Protein AF-A0A0G4LAW6-F1 (afdb_monomer_lite)

Organism: Verticillium longisporum (NCBI:txid100787)

InterPro domains:
  IPR004199 Beta galactosidase small chain/ domain 5 [PF02929] (104-265)
  IPR004199 Beta galactosidase small chain/ domain 5 [SM01038] (101-267)
  IPR011013 Galactose mutarotase-like domain superfamily [SSF74650] (89-265)
  IPR013783 Immunoglobulin-like fold [G3DSA:2.60.40.10] (2-65)
  IPR014718 Glycoside hydrolase-type carbohydrate-binding [G3DSA:2.70.98.10] (85-267)
  IPR032312 Beta-galactosidase, domain 4 [PF16353] (4-61)
  IPR036156 Beta-Galactosidase/glucuronidase domain superfamily [SSF49303] (8-63)
  IPR050347 Bacterial Beta-galactosidase [PTHR46323] (4-265)

pLDDT: mean 91.89, std 8.69, range [51.44, 98.69]

Secondary structure (DSSP, 8-state):
---PPPTT--TT---------GGGS---TT--EEEEEEEE-SS--SSS-TT-EEEEEEEEEE-PPPHHHHHHHHH-S-TTSPPPEEEE-SSSEEEEE-TTSSEEEEEETTTTEEEEEEETTBTT--SEEEEEEEE---PPPHHHHHSHHHHHHHHTTGGG-EEEEEEEEEEE-SS-EEEEEEEEEE-TT-S-EEEEEEEEEEETTEEEEEEEEEEESTT--SS-S--EEEEEESS--EEEEEEEESS---SSS-TTSEEEEEEEE--

Structure (mmCIF, N/CA/C/O backbone):
data_AF-A0A0G4LAW6-F1
#
_entry.id   AF-A0A0G4LAW6-F1
#
loop_
_atom_site.group_PDB
_atom_site.id
_atom_site.type_symbol
_atom_site.label_atom_id
_atom_site.label_alt_id
_atom_site.label_comp_id
_atom_site.label_asym_id
_atom_site.label_entity_id
_atom_site.label_seq_id
_atom_site.pdbx_PDB_ins_code
_atom_site.Cartn_x
_atom_site.Cartn_y
_atom_site.Cartn_z
_atom_site.occupancy
_atom_site.B_iso_or_equiv
_atom_site.auth_seq_id
_atom_site.auth_comp_id
_atom_site.auth_asym_id
_atom_site.auth_atom_id
_atom_site.pdbx_PDB_model_num
ATOM 1 N N . MET A 1 1 ? -9.982 14.665 27.270 1.00 77.50 1 MET A N 1
ATOM 2 C CA . MET A 1 1 ? -11.102 15.274 28.023 1.00 77.50 1 MET A CA 1
ATOM 3 C C . MET A 1 1 ? -12.068 14.171 28.423 1.00 77.50 1 MET A C 1
ATOM 5 O O . MET A 1 1 ? -12.405 13.365 27.566 1.00 77.50 1 MET A O 1
ATOM 9 N N . SER A 1 2 ? -12.499 14.122 29.684 1.00 83.12 2 SER A N 1
ATOM 10 C CA . SER A 1 2 ? -13.523 13.170 30.143 1.00 83.12 2 SER A CA 1
ATOM 11 C C . SER A 1 2 ? -14.876 13.870 30.220 1.00 83.12 2 SER A C 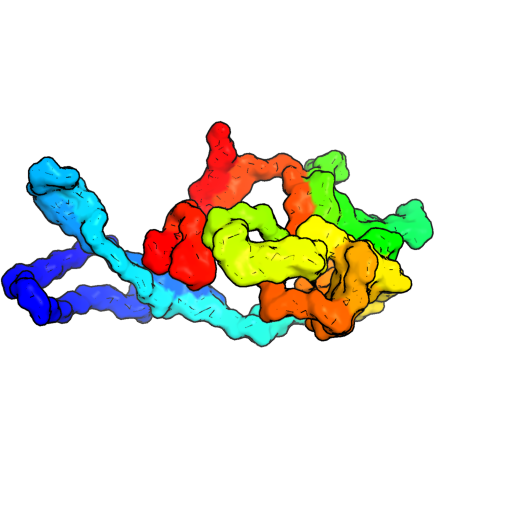1
ATOM 13 O O . SER A 1 2 ? -14.965 14.972 30.756 1.00 83.12 2 SER A O 1
ATOM 15 N N . ILE A 1 3 ? -15.925 13.245 29.682 1.00 85.94 3 ILE A N 1
ATOM 16 C CA . ILE A 1 3 ? -17.282 13.805 29.646 1.00 85.94 3 ILE A CA 1
ATOM 17 C C . ILE A 1 3 ? -18.210 12.865 30.412 1.00 85.94 3 ILE A C 1
ATOM 19 O O . ILE A 1 3 ? -18.231 11.661 30.161 1.00 85.94 3 ILE A O 1
ATOM 23 N N . ALA A 1 4 ? -18.975 13.409 31.358 1.00 85.25 4 ALA A N 1
ATOM 24 C CA . ALA A 1 4 ? -19.937 12.621 32.117 1.00 85.25 4 ALA A CA 1
ATOM 25 C C . ALA A 1 4 ? -21.098 12.171 31.216 1.00 85.25 4 ALA A C 1
ATOM 27 O O . ALA A 1 4 ? -21.751 12.986 30.562 1.00 85.25 4 ALA A O 1
ATOM 28 N N . ILE A 1 5 ? -21.381 10.869 31.218 1.00 87.19 5 ILE A N 1
ATOM 29 C CA . ILE A 1 5 ? -22.559 10.309 30.553 1.00 87.19 5 ILE A CA 1
ATOM 30 C C . ILE A 1 5 ? -23.798 10.641 31.408 1.00 87.19 5 ILE A C 1
ATOM 32 O O . ILE A 1 5 ? -23.745 10.473 32.632 1.00 87.19 5 ILE A O 1
ATOM 36 N N . PRO A 1 6 ? -24.916 11.103 30.810 1.00 88.44 6 PRO A N 1
ATOM 37 C CA . PRO A 1 6 ? -26.159 11.343 31.535 1.00 88.44 6 PRO A CA 1
ATOM 38 C C . PRO A 1 6 ? -26.601 10.115 32.339 1.00 88.44 6 PRO A C 1
ATOM 40 O O . PRO A 1 6 ? -26.533 8.986 31.857 1.00 88.44 6 PRO A O 1
ATOM 43 N N . LYS A 1 7 ? -27.081 10.324 33.569 1.00 89.12 7 LYS A N 1
ATOM 44 C CA . LYS A 1 7 ? -27.663 9.239 34.371 1.00 89.12 7 LYS A CA 1
ATOM 45 C C . LYS A 1 7 ? -29.016 8.812 33.788 1.00 89.12 7 LYS A C 1
ATOM 47 O O . LYS A 1 7 ? -29.723 9.621 33.195 1.00 89.12 7 LYS A O 1
ATOM 52 N N . GLY A 1 8 ? -29.398 7.553 34.011 1.00 90.50 8 GLY A N 1
ATOM 53 C CA . GLY A 1 8 ? -30.746 7.062 33.701 1.00 90.50 8 GLY A CA 1
ATOM 54 C C . GLY A 1 8 ? -31.001 6.687 32.237 1.00 90.50 8 GLY A C 1
ATOM 55 O O . GLY A 1 8 ? -32.160 6.529 31.858 1.00 90.50 8 GLY A O 1
ATOM 56 N N . VAL A 1 9 ? -29.958 6.518 31.416 1.00 92.94 9 VAL A N 1
ATOM 57 C CA . VAL A 1 9 ? -30.099 5.956 30.061 1.00 92.94 9 VAL A CA 1
ATOM 58 C C . VAL A 1 9 ? -30.497 4.484 30.174 1.00 92.94 9 VAL A C 1
ATOM 60 O O . VAL A 1 9 ? -29.707 3.652 30.611 1.00 92.94 9 VAL A O 1
ATOM 63 N N . LYS A 1 10 ? -31.748 4.169 29.829 1.00 95.94 10 LYS A N 1
ATOM 64 C CA . LYS A 1 10 ? -32.315 2.815 29.924 1.00 95.94 10 LYS A CA 1
ATOM 65 C C . LYS A 1 10 ? -31.938 1.960 28.698 1.00 95.94 10 LYS A C 1
ATOM 67 O O . LYS A 1 10 ? -31.634 2.526 27.641 1.00 95.94 10 LYS A O 1
ATOM 72 N N . PRO A 1 11 ? -32.014 0.619 28.785 1.00 96.50 11 PRO A N 1
ATOM 73 C CA . PRO A 1 11 ? -31.876 -0.259 27.621 1.00 96.50 11 PRO A CA 1
ATOM 74 C C . PRO A 1 11 ? -32.774 0.175 26.454 1.00 96.50 11 PRO A C 1
ATOM 76 O O . PRO A 1 11 ? -33.903 0.612 26.670 1.00 96.50 11 PRO A O 1
ATOM 79 N N . HIS A 1 12 ? -32.263 0.068 25.225 1.00 96.12 12 HIS A N 1
ATOM 80 C CA . HIS A 1 12 ? -32.943 0.470 23.981 1.00 96.12 12 HIS A CA 1
ATOM 81 C C . HIS A 1 12 ? -33.336 1.960 23.879 1.00 96.12 12 HIS A C 1
ATOM 83 O O . HIS A 1 12 ? -34.122 2.333 23.007 1.00 96.12 12 HIS A O 1
ATOM 89 N N . THR A 1 13 ? -32.771 2.834 24.721 1.00 96.19 13 THR A N 1
ATOM 90 C CA . THR A 1 13 ? -32.991 4.292 24.658 1.00 96.19 13 THR A CA 1
ATOM 91 C C . THR A 1 13 ? -31.738 5.055 24.225 1.00 96.19 13 THR A C 1
ATOM 93 O O . THR A 1 13 ? -30.670 4.480 24.018 1.00 96.19 13 THR A O 1
ATOM 96 N N . LYS A 1 14 ? -31.878 6.373 24.038 1.00 94.69 14 LYS A N 1
ATOM 97 C CA . LYS A 1 14 ? -30.813 7.273 23.582 1.00 94.69 14 LYS A CA 1
ATOM 98 C C . LYS A 1 14 ? -30.681 8.450 24.543 1.00 94.69 14 LYS A C 1
ATOM 100 O O . LYS A 1 14 ? -31.679 8.933 25.071 1.00 94.69 14 LYS A O 1
ATOM 105 N N . ALA A 1 15 ? -29.464 8.959 24.692 1.00 92.75 15 ALA A N 1
ATOM 106 C CA . ALA A 1 15 ? -29.187 10.223 25.363 1.00 92.75 15 ALA A CA 1
ATOM 107 C C . ALA A 1 15 ? -28.343 11.124 24.459 1.00 92.75 15 ALA A C 1
ATOM 109 O O . ALA A 1 15 ? -27.604 10.645 23.600 1.00 92.75 15 ALA A O 1
ATOM 110 N N . LYS A 1 16 ? -28.467 12.440 24.647 1.00 91.75 16 LYS A N 1
ATOM 111 C CA . LYS A 1 16 ? -27.660 13.434 23.934 1.00 91.75 16 LYS A CA 1
ATOM 112 C C . LYS A 1 16 ? -26.512 13.875 24.833 1.00 91.75 16 LYS A C 1
ATOM 114 O O . LYS A 1 16 ? -26.744 14.289 25.965 1.00 91.75 16 LYS A O 1
ATOM 119 N N . ILE A 1 17 ? -25.294 13.813 24.308 1.00 88.19 17 ILE A N 1
ATOM 120 C CA . ILE A 1 17 ? -24.084 14.321 24.956 1.00 88.19 17 ILE A CA 1
ATOM 121 C C . ILE A 1 17 ? -23.579 15.486 24.112 1.00 88.19 17 ILE A C 1
ATOM 123 O O . ILE A 1 17 ? -23.490 15.373 22.890 1.00 88.19 17 ILE A O 1
ATOM 127 N N . LYS A 1 18 ? -23.279 16.616 24.756 1.00 86.56 18 LYS A N 1
ATOM 128 C CA . LYS A 1 18 ? -22.590 17.728 24.100 1.00 86.56 18 LYS A CA 1
ATOM 129 C C . LYS A 1 18 ? -21.090 17.463 24.178 1.00 86.56 18 LYS A C 1
ATOM 131 O O . LYS A 1 18 ? -20.551 17.324 25.272 1.00 86.56 18 LYS A O 1
ATOM 136 N N . ILE A 1 19 ? -20.456 17.380 23.019 1.00 84.50 19 ILE A N 1
ATOM 137 C CA . ILE A 1 19 ? -19.005 17.272 22.854 1.00 84.50 19 ILE A CA 1
ATOM 138 C C . ILE A 1 19 ? -18.476 18.588 22.261 1.00 84.50 19 ILE A C 1
ATOM 140 O O . ILE A 1 19 ? -19.273 19.304 21.640 1.00 84.50 19 ILE A O 1
ATOM 144 N N . PRO A 1 20 ? -17.185 18.927 22.445 1.00 79.75 20 PRO A N 1
ATOM 145 C CA . PRO A 1 20 ? -16.571 20.042 21.729 1.00 79.75 20 PRO A CA 1
ATOM 146 C C . PRO A 1 20 ? -16.808 19.914 20.221 1.00 79.75 20 PRO A C 1
ATOM 148 O O . PRO A 1 20 ? -16.814 18.807 19.670 1.00 79.75 20 PRO A O 1
ATOM 151 N N . ARG A 1 21 ? -17.063 21.039 19.558 1.00 74.75 21 ARG A N 1
ATOM 152 C CA . ARG A 1 21 ? -17.275 21.091 18.112 1.00 74.75 21 ARG A CA 1
ATOM 153 C C . ARG A 1 21 ? -15.953 20.830 17.390 1.00 74.75 21 ARG A C 1
ATOM 155 O O . ARG A 1 21 ? -14.904 21.181 17.914 1.00 74.75 21 ARG A O 1
ATOM 162 N N . PRO A 1 22 ? -15.988 20.313 16.151 1.00 70.19 22 PRO A N 1
ATOM 163 C CA . PRO A 1 22 ? -14.805 20.262 15.291 1.00 70.19 22 PRO A CA 1
ATOM 164 C C . PRO A 1 22 ? -14.050 21.598 15.208 1.00 70.19 22 PRO A C 1
ATOM 166 O O . PRO A 1 22 ? -12.829 21.601 15.249 1.00 70.19 22 PRO A O 1
ATOM 169 N N . SER A 1 23 ? -14.777 22.724 15.177 1.00 72.19 23 SER A N 1
ATOM 170 C CA . SER A 1 23 ? -14.227 24.090 15.171 1.00 72.19 23 SER A CA 1
ATOM 171 C C . SER A 1 23 ? -13.496 24.493 16.451 1.00 72.19 23 SER A C 1
ATOM 173 O O . SER A 1 23 ? -12.797 25.499 16.450 1.00 72.19 23 SER A O 1
ATOM 175 N N . ASP A 1 24 ? -13.696 23.758 17.544 1.00 78.56 24 ASP A N 1
ATOM 176 C CA . ASP A 1 24 ? -13.022 24.012 18.819 1.00 78.56 24 ASP A CA 1
ATOM 177 C C . ASP A 1 24 ? -11.604 23.409 18.820 1.00 78.56 24 ASP A C 1
ATOM 179 O O . ASP A 1 24 ? -10.834 23.636 19.751 1.00 78.56 24 ASP A O 1
ATOM 183 N N . PHE A 1 25 ? -11.262 22.632 17.786 1.00 81.06 25 PHE A N 1
ATOM 184 C CA . PHE A 1 25 ? -9.938 22.070 17.570 1.00 81.06 25 PHE A CA 1
ATOM 185 C C . PHE A 1 25 ? -9.260 22.791 16.404 1.00 81.06 25 PHE A C 1
ATOM 187 O O . PHE A 1 25 ? -9.851 22.964 15.337 1.00 81.06 25 PHE A O 1
ATOM 194 N N . GLU A 1 26 ? -7.996 23.170 16.580 1.00 81.69 26 GLU A N 1
ATOM 195 C CA . GLU A 1 26 ? -7.169 23.658 15.477 1.00 81.69 26 GLU A CA 1
ATOM 196 C C . GLU A 1 26 ? -6.823 22.491 14.545 1.00 81.69 26 GLU A C 1
ATOM 198 O O . GLU A 1 26 ? -5.839 21.776 14.728 1.00 81.69 26 GLU A O 1
ATOM 203 N N . VAL A 1 27 ? -7.675 22.266 13.545 1.00 81.31 27 VAL A N 1
ATOM 204 C CA . VAL A 1 27 ? -7.418 21.318 12.459 1.00 81.31 27 VAL A CA 1
ATOM 205 C C . VAL A 1 27 ? -6.869 22.103 11.277 1.00 81.31 27 VAL A C 1
ATOM 207 O O . VAL A 1 27 ? -7.576 22.906 10.669 1.00 81.31 27 VAL A O 1
ATOM 210 N N . ALA A 1 28 ? -5.597 21.879 10.951 1.00 80.19 28 ALA A N 1
ATOM 211 C CA . ALA A 1 28 ? -4.984 22.501 9.786 1.00 80.19 28 ALA A CA 1
ATOM 212 C C . ALA A 1 28 ? -5.756 22.135 8.504 1.00 80.19 28 ALA A C 1
ATOM 214 O O . ALA A 1 28 ? -6.153 20.984 8.303 1.00 80.19 28 ALA A O 1
ATOM 215 N N . ALA A 1 29 ? -5.960 23.124 7.631 1.00 80.44 29 ALA A N 1
ATOM 216 C CA . ALA A 1 29 ? -6.631 22.917 6.354 1.00 80.44 29 ALA A CA 1
ATOM 217 C C . ALA A 1 29 ? -5.926 21.821 5.534 1.00 80.44 29 ALA A C 1
ATOM 219 O O . ALA A 1 29 ? -4.696 21.720 5.542 1.00 80.44 29 ALA A O 1
ATOM 220 N N . GLY A 1 30 ? -6.716 20.978 4.866 1.00 81.56 30 GLY A N 1
ATOM 221 C CA . GLY A 1 30 ? -6.202 19.869 4.057 1.00 81.56 30 GLY A CA 1
ATOM 222 C C . GLY A 1 30 ? -5.602 18.712 4.860 1.00 81.56 30 GLY A C 1
ATOM 223 O O . GLY A 1 30 ? -4.983 17.819 4.277 1.00 81.56 30 GLY A O 1
ATOM 224 N N . LYS A 1 31 ? -5.747 18.704 6.195 1.00 84.69 31 LYS A N 1
ATOM 225 C CA . LYS A 1 31 ? -5.264 17.619 7.055 1.00 84.69 31 LYS A CA 1
ATOM 226 C C . LYS A 1 31 ? -6.397 16.718 7.518 1.00 84.69 31 LYS A C 1
ATOM 228 O O . LYS A 1 31 ? -7.464 17.156 7.948 1.00 84.69 31 LYS A O 1
ATOM 233 N N . GLU A 1 32 ? -6.123 15.422 7.451 1.00 89.12 32 GLU A N 1
ATOM 234 C CA . GLU A 1 32 ? -7.006 14.400 7.983 1.00 89.12 32 GLU A CA 1
ATOM 235 C C . GLU A 1 32 ? -6.939 14.387 9.516 1.00 89.12 32 GLU A C 1
ATOM 237 O O . GLU A 1 32 ? -5.856 14.346 10.098 1.00 89.12 32 GLU A O 1
ATOM 242 N N . ALA A 1 33 ? -8.100 14.422 10.174 1.00 89.56 33 ALA A N 1
ATOM 243 C CA . ALA A 1 33 ? -8.192 14.406 11.631 1.00 89.56 33 ALA A CA 1
ATOM 244 C C . ALA A 1 33 ? -9.442 13.656 12.106 1.00 89.56 33 ALA A C 1
ATOM 246 O O . ALA A 1 33 ? -10.506 13.737 11.485 1.00 89.56 33 ALA A O 1
ATOM 247 N N . TYR A 1 34 ? -9.319 12.967 13.242 1.00 91.56 34 TYR A N 1
ATOM 248 C CA . TYR A 1 34 ? -10.380 12.160 13.843 1.00 91.56 34 TYR A CA 1
ATOM 249 C C . TYR A 1 34 ? -10.570 12.502 15.321 1.00 91.56 34 TYR A C 1
ATOM 251 O O . TYR A 1 34 ? -9.608 12.643 16.072 1.00 91.56 34 TYR A O 1
ATOM 259 N N . LEU A 1 35 ? -11.828 12.569 15.747 1.00 90.25 35 LEU A N 1
ATOM 260 C CA . LEU A 1 35 ? -12.217 12.559 17.147 1.00 90.25 35 LEU A CA 1
ATOM 261 C C . LEU A 1 35 ? -12.466 11.111 17.581 1.00 90.25 35 LEU A C 1
ATOM 263 O O . LEU A 1 35 ? -13.430 10.492 17.125 1.00 90.25 35 LEU A O 1
ATOM 267 N N . ASN A 1 36 ? -11.634 10.590 18.485 1.00 92.31 36 ASN A N 1
ATOM 268 C CA . ASN A 1 36 ? -11.860 9.277 19.088 1.00 92.31 36 ASN A CA 1
ATOM 269 C C . ASN A 1 36 ? -12.738 9.417 20.343 1.00 92.31 36 ASN A C 1
ATOM 271 O O . ASN A 1 36 ? -12.357 10.062 21.322 1.00 92.31 36 ASN A O 1
ATOM 275 N N . LEU A 1 37 ? -13.898 8.767 20.343 1.00 91.69 37 LEU A N 1
ATOM 276 C CA . LEU A 1 37 ? -14.793 8.655 21.491 1.00 91.69 37 LEU A CA 1
ATOM 277 C C . LEU A 1 37 ? -14.562 7.309 22.175 1.00 91.69 37 LEU A C 1
ATOM 279 O O . LEU A 1 37 ? -14.622 6.271 21.521 1.00 91.69 37 LEU A O 1
ATOM 283 N N . ARG A 1 38 ? -14.327 7.317 23.489 1.00 93.94 38 ARG A N 1
ATOM 284 C CA . ARG A 1 38 ? -14.084 6.108 24.291 1.00 93.94 38 ARG A CA 1
ATOM 285 C C . ARG A 1 38 ? -15.053 6.062 25.463 1.00 93.94 38 ARG A C 1
ATOM 287 O O . ARG A 1 38 ? -15.205 7.048 26.184 1.00 93.94 38 ARG A O 1
ATOM 294 N N . PHE A 1 39 ? -15.702 4.921 25.641 1.00 94.00 39 PHE A N 1
ATOM 295 C CA . PHE A 1 39 ? -16.607 4.644 26.747 1.00 94.00 39 PHE A CA 1
ATOM 296 C C . PHE A 1 39 ? -15.921 3.637 27.658 1.00 94.00 39 PHE A C 1
ATOM 298 O O . PHE A 1 39 ? -15.658 2.512 27.240 1.00 94.00 39 PHE A O 1
ATOM 305 N N . SER A 1 40 ? -15.648 4.038 28.896 1.00 95.50 40 SER A N 1
ATOM 306 C CA . SER A 1 40 ? -14.935 3.210 29.868 1.00 95.50 40 SER A CA 1
ATOM 307 C C . SER A 1 40 ? -15.720 3.064 31.164 1.00 95.50 40 SER A C 1
ATOM 309 O O . SER A 1 40 ? -16.492 3.950 31.542 1.00 95.50 40 SER A O 1
ATOM 311 N N . LEU A 1 41 ? -15.500 1.951 31.861 1.00 95.19 41 LEU A N 1
ATOM 312 C CA . LEU A 1 41 ? -16.049 1.726 33.194 1.00 95.19 41 LEU A CA 1
ATOM 313 C C . LEU A 1 41 ? -15.530 2.792 34.163 1.00 95.19 41 LEU A C 1
ATOM 315 O O . LEU A 1 41 ? -14.325 3.002 34.275 1.00 95.19 41 LEU A O 1
ATOM 319 N N . LYS A 1 42 ? -16.436 3.466 34.876 1.00 93.50 42 LYS A N 1
ATOM 320 C CA . LYS A 1 42 ? -16.051 4.441 35.904 1.00 93.50 42 LYS A CA 1
ATOM 321 C C . LYS A 1 42 ? -15.517 3.756 37.167 1.00 93.50 42 LYS A C 1
ATOM 323 O O . LYS A 1 42 ? -14.536 4.213 37.735 1.00 93.50 42 LYS A O 1
ATOM 328 N N . GLU A 1 43 ? -16.171 2.673 37.568 1.00 95.56 43 GLU A N 1
ATOM 329 C CA . GLU A 1 43 ? -15.877 1.870 38.759 1.00 95.56 43 GLU A CA 1
ATOM 330 C C . GLU A 1 43 ? -15.561 0.427 38.320 1.00 95.56 43 GLU A C 1
ATOM 332 O O . GLU A 1 43 ? -16.001 0.025 37.236 1.00 95.56 43 GLU A O 1
ATOM 337 N N . PRO A 1 44 ? -14.824 -0.368 39.115 1.00 97.75 44 PRO A N 1
ATOM 338 C CA . PRO A 1 44 ? -14.554 -1.761 38.774 1.00 97.75 44 PRO A CA 1
ATOM 339 C C . PRO A 1 44 ? -15.819 -2.628 38.843 1.00 97.75 44 PRO A C 1
ATOM 341 O O . PRO A 1 44 ? -16.780 -2.328 39.551 1.00 97.75 44 PRO A O 1
ATOM 344 N N . THR A 1 45 ? -15.797 -3.745 38.120 1.00 97.50 45 THR A N 1
ATOM 345 C CA . THR A 1 45 ? -16.837 -4.785 38.126 1.00 97.50 45 THR A CA 1
ATOM 346 C C . THR A 1 45 ? -16.201 -6.157 38.362 1.00 97.50 45 THR A C 1
ATOM 348 O O . THR A 1 45 ? -14.980 -6.278 38.409 1.00 97.50 45 THR A O 1
ATOM 351 N N . ALA A 1 46 ? -17.009 -7.215 38.474 1.00 98.12 46 ALA A N 1
ATOM 352 C CA . ALA A 1 46 ? -16.501 -8.575 38.679 1.00 98.12 46 ALA A CA 1
ATOM 353 C C . ALA A 1 46 ? -15.621 -9.110 37.526 1.00 98.12 46 ALA A C 1
ATOM 355 O O . ALA A 1 46 ? -14.844 -10.032 37.744 1.00 98.12 46 ALA A O 1
ATOM 356 N N . TRP A 1 47 ? -15.744 -8.562 36.309 1.00 97.81 47 TRP A N 1
ATOM 357 C CA . TRP A 1 47 ? -15.064 -9.066 35.105 1.00 97.81 47 TRP A CA 1
ATOM 358 C C . TRP A 1 47 ? -14.019 -8.099 34.527 1.00 97.81 47 TRP A C 1
ATOM 360 O O . TRP A 1 47 ? -13.232 -8.501 33.673 1.00 97.81 47 TRP A O 1
ATOM 370 N N . ALA A 1 48 ? -13.996 -6.837 34.972 1.00 98.19 48 ALA A N 1
ATOM 371 C CA . ALA A 1 48 ? -13.041 -5.839 34.497 1.00 98.19 48 ALA A CA 1
ATOM 372 C C . ALA A 1 48 ? -12.798 -4.708 35.513 1.00 98.19 48 ALA A C 1
ATOM 374 O O . ALA A 1 48 ? -13.721 -4.319 36.238 1.00 98.19 48 ALA A O 1
ATOM 375 N N . PRO A 1 49 ? -11.581 -4.134 35.538 1.00 98.31 49 PRO A N 1
ATOM 376 C CA . PRO A 1 49 ? -11.243 -3.008 36.404 1.00 98.31 49 PRO A CA 1
ATOM 377 C C . PRO A 1 49 ? -11.912 -1.698 35.957 1.00 98.31 49 PRO A C 1
ATOM 379 O O . PRO A 1 49 ? -12.394 -1.568 34.827 1.00 98.31 49 PRO A O 1
ATOM 382 N N . ALA A 1 50 ? -11.879 -0.687 36.832 1.00 97.06 50 ALA A N 1
ATOM 383 C CA . ALA A 1 50 ? -12.176 0.688 36.437 1.00 97.06 50 ALA A CA 1
ATOM 384 C C . ALA A 1 50 ? -11.242 1.124 35.296 1.00 97.06 50 ALA A C 1
ATOM 386 O O . ALA A 1 50 ? -10.069 0.755 35.257 1.00 97.06 50 ALA A O 1
ATOM 387 N N . GLY A 1 51 ? -11.768 1.903 34.354 1.00 96.12 51 GLY A N 1
ATOM 388 C CA . GLY A 1 51 ? -11.053 2.356 33.162 1.00 96.12 51 GLY A CA 1
ATOM 389 C C . GLY A 1 51 ? -11.121 1.404 31.965 1.00 96.12 51 GLY A C 1
ATOM 390 O O . GLY A 1 51 ? -10.801 1.833 30.856 1.00 96.12 51 GLY A O 1
ATOM 391 N N . HIS A 1 52 ? -11.591 0.161 32.133 1.00 97.25 52 HIS A N 1
ATOM 392 C CA . HIS A 1 52 ? -11.760 -0.774 31.017 1.00 97.25 52 HIS A CA 1
ATOM 393 C C . HIS A 1 52 ? -12.690 -0.195 29.935 1.00 97.25 52 HIS A C 1
ATOM 395 O O . HIS A 1 52 ? -13.809 0.224 30.239 1.00 97.25 52 HIS A O 1
ATOM 401 N N . GLU A 1 53 ? -12.217 -0.151 28.686 1.00 96.62 53 GLU A N 1
ATOM 402 C CA . GLU A 1 53 ? -12.963 0.361 27.530 1.00 96.62 53 GLU A CA 1
ATOM 403 C C . GLU A 1 53 ? -14.018 -0.662 27.089 1.00 96.62 53 GLU A C 1
ATOM 405 O O . GLU A 1 53 ? -13.688 -1.792 26.749 1.00 96.62 53 GLU A O 1
ATOM 410 N N . VAL A 1 54 ? -15.290 -0.261 27.090 1.00 96.56 54 VAL A N 1
ATOM 411 C CA . VAL A 1 54 ? -16.429 -1.126 26.731 1.00 96.56 54 VAL A CA 1
ATOM 412 C C . VAL A 1 54 ? -16.942 -0.877 25.317 1.00 96.56 54 VAL A C 1
ATOM 414 O O . VAL A 1 54 ? -17.549 -1.753 24.708 1.00 96.56 54 VAL A O 1
ATOM 417 N N . ALA A 1 55 ? -16.736 0.334 24.804 1.00 95.75 55 ALA A N 1
ATOM 418 C CA . ALA A 1 55 ? -17.127 0.732 23.463 1.00 95.75 55 ALA A CA 1
ATOM 419 C C . ALA A 1 55 ? -16.324 1.958 23.033 1.00 95.75 55 ALA A C 1
ATOM 421 O O . ALA A 1 55 ? -15.839 2.734 23.860 1.00 95.75 55 ALA A O 1
ATOM 422 N N . TRP A 1 56 ? -16.240 2.176 21.729 1.00 95.75 56 TRP A N 1
ATOM 423 C CA . TRP A 1 56 ? -15.610 3.357 21.161 1.00 95.75 56 TRP A CA 1
ATOM 424 C C . TRP A 1 56 ? -16.227 3.691 19.800 1.00 95.75 56 TRP A C 1
ATOM 426 O O . TRP A 1 56 ? -16.990 2.905 19.234 1.00 95.75 56 TRP A O 1
ATOM 436 N N . GLY A 1 57 ? -15.909 4.874 19.286 1.00 93.88 57 GLY A N 1
ATOM 437 C CA . GLY A 1 57 ? -16.251 5.284 17.929 1.00 93.88 57 GLY A CA 1
ATOM 438 C C . GLY A 1 57 ? -15.366 6.430 17.457 1.00 93.88 57 GLY A C 1
ATOM 439 O O . GLY A 1 57 ? -14.970 7.271 18.258 1.00 93.88 57 GLY A O 1
ATOM 440 N N . ASP A 1 58 ? -15.089 6.471 16.158 1.00 93.12 58 ASP A N 1
ATOM 441 C CA . ASP A 1 58 ? -14.291 7.527 15.533 1.00 93.12 58 ASP A CA 1
ATOM 442 C C . ASP A 1 58 ? -15.175 8.403 14.646 1.00 93.12 58 ASP A C 1
ATOM 444 O O . ASP A 1 58 ? -15.994 7.899 13.874 1.00 93.12 58 ASP A O 1
ATOM 448 N N . ILE A 1 59 ? -14.991 9.719 14.739 1.00 90.69 59 ILE A N 1
ATOM 449 C CA . ILE A 1 59 ? -15.666 10.704 13.889 1.00 90.69 59 ILE A CA 1
ATOM 450 C C . ILE A 1 59 ? -14.595 11.487 13.141 1.00 90.69 59 ILE A C 1
ATOM 452 O O . ILE A 1 59 ? -13.763 12.140 13.767 1.00 90.69 59 ILE A O 1
ATOM 456 N N . GLN A 1 60 ? -14.612 11.437 11.811 1.00 91.00 60 GLN A N 1
ATOM 457 C CA . GLN A 1 60 ? -13.730 12.274 11.003 1.00 91.00 60 GLN A CA 1
ATOM 458 C C . GLN A 1 60 ? -14.172 13.736 11.124 1.00 91.00 60 GLN A C 1
ATOM 460 O O . GLN A 1 60 ? -15.338 14.055 10.895 1.00 91.00 60 GLN A O 1
ATOM 465 N N . ILE A 1 61 ? -13.242 14.603 11.513 1.00 90.38 61 ILE A N 1
ATOM 466 C CA . ILE A 1 61 ? -13.471 16.042 11.710 1.00 90.38 61 ILE A CA 1
ATOM 467 C C . ILE A 1 61 ? -12.594 16.907 10.799 1.00 90.38 61 ILE A C 1
ATOM 469 O O . ILE A 1 61 ? -12.923 18.065 10.567 1.00 90.38 61 ILE A O 1
ATOM 473 N N . GLY A 1 62 ? -11.505 16.338 10.273 1.00 88.69 62 GLY A N 1
ATOM 474 C CA . GLY A 1 62 ? -10.647 16.937 9.256 1.00 88.69 62 GLY A CA 1
ATOM 475 C C . GLY A 1 62 ? -10.589 16.045 8.027 1.00 88.69 62 GLY A C 1
ATOM 476 O O . GLY A 1 62 ? -10.468 14.820 8.148 1.00 88.69 62 GLY A O 1
ATOM 477 N N . HIS A 1 63 ? -10.673 16.659 6.853 1.00 87.38 63 HIS A N 1
ATOM 478 C CA . HIS A 1 63 ? -10.588 15.962 5.579 1.00 87.38 63 HIS A CA 1
ATOM 479 C C . HIS A 1 63 ? -9.233 16.253 4.932 1.00 87.38 63 HIS A C 1
ATOM 481 O O . HIS A 1 63 ? -8.833 17.421 4.883 1.00 87.38 63 HIS A O 1
ATOM 487 N N . PRO A 1 64 ? -8.531 15.220 4.435 1.00 85.00 64 PRO A N 1
ATOM 488 C CA . PRO A 1 64 ? -7.345 15.454 3.634 1.00 85.00 64 PRO A CA 1
ATOM 489 C C . PRO A 1 64 ? -7.724 16.212 2.360 1.00 85.00 64 PRO A C 1
ATOM 491 O O . PRO A 1 64 ? -8.864 16.125 1.887 1.00 85.00 64 PRO A O 1
ATOM 494 N N . ASP A 1 65 ? -6.753 16.919 1.787 1.00 84.56 65 ASP A N 1
ATOM 495 C CA . ASP A 1 65 ? -6.904 17.470 0.445 1.00 84.56 65 ASP A CA 1
ATOM 496 C C . ASP A 1 65 ? -7.358 16.389 -0.542 1.00 84.56 65 ASP A C 1
ATOM 498 O O . ASP A 1 65 ? -7.013 15.208 -0.431 1.00 84.56 65 ASP A O 1
ATOM 502 N N . SER A 1 66 ? -8.152 16.798 -1.534 1.00 83.56 66 SER A N 1
ATOM 503 C CA . SER A 1 66 ? -8.536 15.880 -2.605 1.00 83.56 66 SER A CA 1
ATOM 504 C C . SER A 1 66 ? -7.289 15.315 -3.288 1.00 83.56 66 SER A C 1
ATOM 506 O O . SER A 1 66 ? -6.293 16.022 -3.437 1.00 83.56 66 SER A O 1
ATOM 508 N N . LEU A 1 67 ? -7.364 14.079 -3.790 1.00 78.25 67 LEU A N 1
ATOM 509 C CA . LEU A 1 67 ? -6.262 13.472 -4.543 1.00 78.25 67 LEU A CA 1
ATOM 510 C C . LEU A 1 67 ? -5.769 14.392 -5.672 1.00 78.25 67 LEU A C 1
ATOM 512 O O . LEU A 1 67 ? -4.569 14.507 -5.888 1.00 78.25 67 LEU A O 1
ATOM 516 N N . THR A 1 68 ? -6.681 15.083 -6.360 1.00 79.12 68 THR A N 1
ATOM 517 C CA . THR A 1 68 ? -6.343 16.059 -7.403 1.00 79.12 68 THR A CA 1
ATOM 518 C C . THR A 1 68 ? -5.506 17.211 -6.856 1.00 79.12 68 THR A C 1
ATOM 520 O O . THR A 1 68 ? -4.487 17.546 -7.451 1.00 79.12 68 THR A O 1
ATOM 523 N N . ALA A 1 69 ? -5.900 17.785 -5.718 1.00 78.50 69 ALA A N 1
ATOM 524 C CA . ALA A 1 69 ? -5.146 18.850 -5.065 1.00 78.50 69 ALA A CA 1
ATOM 525 C C . ALA A 1 69 ? -3.778 18.342 -4.587 1.00 78.50 69 ALA A C 1
ATOM 527 O O . ALA A 1 69 ? -2.766 18.985 -4.847 1.00 78.50 69 ALA A O 1
ATOM 528 N N . SER A 1 70 ? -3.705 17.147 -3.992 1.00 74.31 70 SER A N 1
ATOM 529 C CA . SER A 1 70 ? -2.426 16.537 -3.612 1.00 74.31 70 SER A CA 1
ATOM 530 C C . SER A 1 70 ? -1.515 16.324 -4.825 1.00 74.31 70 SER A C 1
ATOM 532 O O . SER A 1 70 ? -0.349 16.696 -4.784 1.00 74.31 70 SER A O 1
ATOM 534 N N . LEU A 1 71 ? -2.035 15.793 -5.935 1.00 70.56 71 LEU A N 1
ATOM 535 C CA . LEU A 1 71 ? -1.270 15.614 -7.175 1.00 70.56 71 LEU A CA 1
ATOM 536 C C . LEU A 1 71 ? -0.818 16.951 -7.776 1.00 70.56 71 LEU A C 1
ATOM 538 O O . LEU A 1 71 ? 0.299 17.038 -8.283 1.00 70.56 71 LEU A O 1
ATOM 542 N N . GLN A 1 72 ? -1.648 17.994 -7.686 1.00 71.00 72 GLN A N 1
ATOM 543 C CA . GLN A 1 72 ? -1.272 19.350 -8.081 1.00 71.00 72 GLN A CA 1
ATOM 544 C C . GLN A 1 72 ? -0.125 19.873 -7.215 1.00 71.00 72 GLN A C 1
ATOM 546 O O . GLN A 1 72 ? 0.881 20.302 -7.771 1.00 71.00 72 GLN A O 1
ATOM 551 N N . HIS A 1 73 ? -0.199 19.743 -5.889 1.00 67.12 73 HIS A N 1
ATOM 552 C CA . HIS A 1 73 ? 0.896 20.118 -4.990 1.00 67.12 73 HIS A CA 1
ATOM 553 C C . HIS A 1 73 ? 2.201 19.381 -5.318 1.00 67.12 73 HIS A C 1
ATOM 555 O O . HIS A 1 73 ? 3.249 20.012 -5.392 1.00 67.12 73 HIS A O 1
ATOM 561 N N . LEU A 1 74 ? 2.136 18.080 -5.621 1.00 62.44 74 LEU A N 1
ATOM 562 C CA . LEU A 1 74 ? 3.305 17.296 -6.049 1.00 62.44 74 LEU A CA 1
ATOM 563 C C . LEU A 1 74 ? 3.843 17.715 -7.431 1.00 62.44 74 LEU A C 1
ATOM 565 O O . LEU A 1 74 ? 5.008 17.486 -7.754 1.00 62.44 74 LEU A O 1
ATOM 569 N N . SER A 1 75 ? 3.004 18.320 -8.273 1.00 61.16 75 SER A N 1
ATOM 570 C CA . SER A 1 75 ? 3.416 18.899 -9.556 1.00 61.16 75 SER A CA 1
ATOM 571 C C . SER A 1 75 ? 3.932 20.336 -9.454 1.00 61.16 75 SER A C 1
ATOM 573 O O . SER A 1 75 ? 4.555 20.812 -10.398 1.00 61.16 75 SER A O 1
ATOM 575 N N . MET A 1 76 ? 3.687 20.995 -8.320 1.00 56.56 76 MET A N 1
ATOM 576 C CA . MET A 1 76 ? 3.987 22.400 -8.041 1.00 56.56 76 MET A CA 1
ATOM 577 C C . MET A 1 76 ? 5.168 22.578 -7.075 1.00 56.56 76 MET A C 1
ATOM 579 O O . MET A 1 76 ? 5.290 23.640 -6.463 1.00 56.56 76 MET A O 1
ATOM 583 N N . GLU A 1 77 ? 6.043 21.573 -6.933 1.00 57.22 77 GLU A N 1
ATOM 584 C CA . GLU A 1 77 ? 7.383 21.799 -6.373 1.00 57.22 77 GLU A CA 1
ATOM 585 C C . GLU A 1 77 ? 7.978 23.054 -7.043 1.00 57.22 77 GLU A C 1
ATOM 587 O O . GLU A 1 77 ? 7.857 23.188 -8.269 1.00 57.22 77 GLU A O 1
ATOM 592 N N . PRO A 1 78 ? 8.529 24.014 -6.275 1.00 54.69 78 PRO A N 1
ATOM 593 C CA . PRO A 1 78 ? 8.920 25.307 -6.815 1.00 54.69 78 PRO A CA 1
ATOM 594 C C . PRO A 1 78 ? 9.779 25.139 -8.069 1.00 54.69 78 PRO A C 1
ATOM 596 O O . PRO A 1 78 ? 10.722 24.351 -8.076 1.00 54.69 78 PRO A O 1
ATOM 599 N N . ASN A 1 79 ? 9.514 25.944 -9.105 1.00 54.69 79 ASN A N 1
ATOM 600 C CA . ASN A 1 79 ? 10.298 26.024 -10.354 1.00 54.69 79 ASN A CA 1
ATOM 601 C C . ASN A 1 79 ? 11.808 26.313 -10.150 1.00 54.69 79 ASN A C 1
ATOM 603 O O . ASN A 1 79 ? 12.532 26.507 -11.123 1.00 54.69 79 ASN A O 1
ATOM 607 N N . THR A 1 80 ? 12.268 26.400 -8.904 1.00 59.91 80 THR A N 1
ATOM 608 C CA . THR A 1 80 ? 13.626 26.702 -8.468 1.00 59.91 80 THR A CA 1
ATOM 609 C C . THR A 1 80 ? 14.380 25.488 -7.926 1.00 59.91 80 THR A C 1
ATOM 611 O O . THR A 1 80 ? 15.583 25.608 -7.711 1.00 59.91 80 THR A O 1
ATOM 614 N N . THR A 1 81 ? 13.730 24.344 -7.676 1.00 68.69 81 THR A N 1
ATOM 615 C CA . THR A 1 81 ? 14.443 23.132 -7.243 1.00 68.69 81 THR A CA 1
ATOM 616 C C . THR A 1 81 ? 15.256 22.598 -8.428 1.00 68.69 81 THR A C 1
ATOM 618 O O . THR A 1 81 ? 14.665 22.333 -9.480 1.00 68.69 81 THR A O 1
ATOM 621 N N . PRO A 1 82 ? 16.593 22.459 -8.312 1.00 81.19 82 PRO A N 1
ATOM 622 C CA . PRO A 1 82 ? 17.398 21.910 -9.395 1.00 81.19 82 PRO A CA 1
ATOM 623 C C . PRO A 1 82 ? 16.907 20.513 -9.790 1.00 81.19 82 PRO A C 1
ATOM 625 O O . PRO A 1 82 ? 16.322 19.791 -8.981 1.00 81.19 82 PRO A O 1
ATOM 628 N N . LEU A 1 83 ? 17.138 20.120 -11.040 1.00 85.88 83 LEU A N 1
ATOM 629 C CA . LEU A 1 83 ? 16.836 18.757 -11.468 1.00 85.88 83 LEU A CA 1
ATOM 630 C C . LEU A 1 83 ? 17.789 17.764 -10.778 1.00 85.88 83 LEU A C 1
ATOM 632 O O . LEU A 1 83 ? 18.953 18.104 -10.543 1.00 85.88 83 LEU A O 1
ATOM 636 N N . PRO A 1 84 ? 17.328 16.538 -10.474 1.00 91.06 84 PRO A N 1
ATOM 637 C CA . PRO A 1 84 ? 18.224 15.434 -10.158 1.00 91.06 84 PRO A CA 1
ATOM 638 C C . PRO A 1 84 ? 19.249 15.227 -11.280 1.00 91.06 84 PRO A C 1
ATOM 640 O O . PRO A 1 84 ? 18.926 15.402 -12.457 1.00 91.06 84 PRO A O 1
ATOM 643 N N . THR A 1 85 ? 20.467 14.823 -10.932 1.00 93.56 85 THR A N 1
ATOM 644 C CA . THR A 1 85 ? 21.488 14.449 -11.916 1.00 93.56 85 THR A CA 1
ATOM 645 C C . THR A 1 85 ? 21.385 12.965 -12.241 1.00 93.56 85 THR A C 1
ATOM 647 O O . THR A 1 85 ? 20.992 12.156 -11.401 1.00 93.56 85 THR A O 1
ATOM 650 N N . ILE A 1 86 ? 21.742 12.593 -13.470 1.00 95.19 86 ILE A N 1
ATOM 651 C CA . ILE A 1 86 ? 21.748 11.201 -13.918 1.00 95.19 86 ILE A CA 1
ATOM 652 C C . ILE A 1 86 ? 23.123 10.792 -14.415 1.00 95.19 86 ILE A C 1
ATOM 654 O O . ILE A 1 86 ? 23.761 11.484 -15.205 1.00 95.19 86 ILE A O 1
ATOM 658 N N . THR A 1 87 ? 23.556 9.619 -13.972 1.00 96.06 87 THR A N 1
ATOM 659 C CA . THR A 1 87 ? 24.742 8.933 -14.465 1.00 96.06 87 THR A CA 1
ATOM 660 C C . THR A 1 87 ? 24.328 7.575 -15.001 1.00 96.06 87 THR A C 1
ATOM 662 O O . THR A 1 87 ? 23.699 6.773 -14.312 1.00 96.06 87 THR A O 1
ATOM 665 N N . ARG A 1 88 ? 24.692 7.297 -16.251 1.00 94.81 88 ARG A N 1
ATOM 666 C CA . ARG A 1 88 ? 24.519 5.972 -16.841 1.00 94.81 88 ARG A CA 1
ATOM 667 C C . ARG A 1 88 ? 25.742 5.123 -16.510 1.00 94.81 88 ARG A C 1
ATOM 669 O O . ARG A 1 88 ? 26.783 5.274 -17.139 1.00 94.81 88 ARG A O 1
ATOM 676 N N . GLU A 1 89 ? 25.610 4.240 -15.527 1.00 92.81 89 GLU A N 1
ATOM 677 C CA . GLU A 1 89 ? 26.707 3.372 -15.075 1.00 92.81 89 GLU A CA 1
ATOM 678 C C . GLU A 1 89 ? 26.978 2.221 -16.054 1.00 92.81 89 GLU A C 1
ATOM 680 O O . GLU A 1 89 ? 28.097 1.725 -16.157 1.00 92.81 89 GLU A O 1
ATOM 685 N N . SER A 1 90 ? 25.953 1.783 -16.792 1.00 94.06 90 SER A N 1
ATOM 686 C CA . SER A 1 90 ? 26.077 0.785 -17.860 1.00 94.06 90 SER A CA 1
ATOM 687 C C . SER A 1 90 ? 24.930 0.898 -18.869 1.00 94.06 90 SER A C 1
ATOM 689 O O . SER A 1 90 ? 24.076 1.780 -18.773 1.00 94.06 90 SER A O 1
ATOM 691 N N . SER A 1 91 ? 24.856 -0.009 -19.848 1.00 92.12 91 SER A N 1
ATOM 692 C CA . SER A 1 91 ? 23.745 -0.024 -20.808 1.00 92.12 91 SER A CA 1
ATOM 693 C C . SER A 1 91 ? 22.371 -0.132 -20.133 1.00 92.12 91 SER A C 1
ATOM 695 O O . SER A 1 91 ? 21.430 0.488 -20.628 1.00 92.12 91 SER A O 1
ATOM 697 N N . ASN A 1 92 ? 22.275 -0.826 -18.994 1.00 95.19 92 ASN A N 1
ATOM 698 C CA . ASN A 1 92 ? 21.014 -1.106 -18.304 1.00 95.19 92 ASN A CA 1
ATOM 699 C C . ASN A 1 92 ? 20.931 -0.515 -16.887 1.00 95.19 92 ASN A C 1
ATOM 701 O O . ASN A 1 92 ? 19.915 -0.721 -16.240 1.00 95.19 92 ASN A O 1
ATOM 705 N N . SER A 1 93 ? 21.954 0.190 -16.392 1.00 97.06 93 SER A N 1
ATOM 706 C CA . SER A 1 93 ? 21.955 0.769 -15.036 1.00 97.06 93 SER A CA 1
ATOM 707 C C . SER A 1 93 ? 21.979 2.291 -15.083 1.00 97.06 93 SER A C 1
ATOM 709 O O . SER A 1 93 ? 22.835 2.879 -15.757 1.00 97.06 93 SER A O 1
ATOM 711 N N . LEU A 1 94 ? 21.060 2.914 -14.347 1.00 97.81 94 LEU A N 1
ATOM 712 C CA . LEU A 1 94 ? 21.036 4.348 -14.081 1.00 97.81 94 LEU A CA 1
ATOM 713 C C . LEU A 1 94 ? 21.259 4.600 -12.591 1.00 97.81 94 LEU A C 1
ATOM 715 O O . LEU A 1 94 ? 20.635 3.958 -11.747 1.00 97.81 94 LEU A O 1
ATOM 719 N N . SER A 1 95 ? 22.085 5.594 -12.296 1.00 97.44 95 SER A N 1
ATOM 720 C CA . SER A 1 95 ? 22.219 6.203 -10.980 1.00 97.44 95 SER A CA 1
ATOM 721 C C . SER A 1 95 ? 21.678 7.624 -11.062 1.00 97.44 95 SER A C 1
ATOM 723 O O . SER A 1 95 ? 22.117 8.413 -11.899 1.00 97.44 95 SER A O 1
ATOM 725 N N . ILE A 1 96 ? 20.663 7.925 -10.260 1.00 97.12 96 ILE A N 1
ATOM 726 C CA . ILE A 1 96 ? 19.963 9.210 -10.257 1.00 97.12 96 ILE A CA 1
ATOM 727 C C . ILE A 1 96 ? 20.172 9.827 -8.879 1.00 97.12 96 ILE A C 1
ATOM 729 O O . ILE A 1 96 ? 19.734 9.259 -7.883 1.00 97.12 96 ILE A O 1
ATOM 733 N N . THR A 1 97 ? 20.825 10.978 -8.801 1.00 96.12 97 THR A N 1
ATOM 734 C CA . THR A 1 97 ? 21.117 11.658 -7.534 1.00 96.12 97 THR A CA 1
ATOM 735 C C . THR A 1 97 ? 20.211 12.871 -7.388 1.00 96.12 97 THR A C 1
ATOM 737 O O . THR A 1 97 ? 20.070 13.666 -8.316 1.00 96.12 97 THR A O 1
ATOM 740 N N . SER A 1 98 ? 19.565 13.004 -6.228 1.00 94.00 98 SER A N 1
ATOM 741 C CA . SER A 1 98 ? 18.691 14.134 -5.924 1.00 94.00 98 SER A CA 1
ATOM 742 C C . SER A 1 98 ? 19.434 15.461 -6.022 1.00 94.00 98 SER A C 1
ATOM 744 O O . SER A 1 98 ? 20.656 15.527 -5.895 1.00 94.00 98 SER A O 1
ATOM 746 N N . SER A 1 99 ? 18.694 16.548 -6.220 1.00 89.00 99 SER A N 1
ATOM 747 C CA . SER A 1 99 ? 19.278 17.879 -6.406 1.00 89.00 99 SER A CA 1
ATOM 748 C C . SER A 1 99 ? 20.146 18.349 -5.239 1.00 89.00 99 SER A C 1
ATOM 750 O O . SER A 1 99 ? 21.063 19.140 -5.441 1.00 89.00 99 SER A O 1
ATOM 752 N N . SER A 1 100 ? 19.863 17.884 -4.017 1.00 90.19 100 SER A N 1
ATOM 753 C CA . SER A 1 100 ? 20.679 18.195 -2.836 1.00 90.19 100 SER A CA 1
ATOM 754 C C . SER A 1 100 ? 21.851 17.230 -2.619 1.00 90.19 100 SER A C 1
ATOM 756 O O . SER A 1 100 ? 22.679 17.468 -1.743 1.00 90.19 100 SER A O 1
ATOM 758 N N . GLY A 1 101 ? 21.908 16.118 -3.358 1.00 91.12 101 GLY A N 1
ATOM 759 C CA . GLY A 1 101 ? 22.844 15.019 -3.113 1.00 91.12 101 GLY A CA 1
ATOM 760 C C . GLY A 1 101 ? 22.499 14.149 -1.897 1.00 91.12 101 GLY A C 1
ATOM 761 O O . GLY A 1 101 ? 23.230 13.206 -1.594 1.00 91.12 101 GLY A O 1
ATOM 762 N N . LEU A 1 102 ? 21.393 14.423 -1.193 1.00 93.19 102 LEU A N 1
ATOM 763 C CA . LEU A 1 102 ? 20.999 13.678 0.006 1.00 93.19 102 LEU A CA 1
ATOM 764 C C . LEU A 1 102 ? 20.389 12.307 -0.295 1.00 93.19 102 LEU A C 1
ATOM 766 O O . LEU A 1 102 ? 20.258 11.496 0.626 1.00 93.19 102 LEU A O 1
ATOM 770 N N . ARG A 1 103 ? 20.015 12.024 -1.545 1.00 95.25 103 ARG A N 1
ATOM 771 C CA 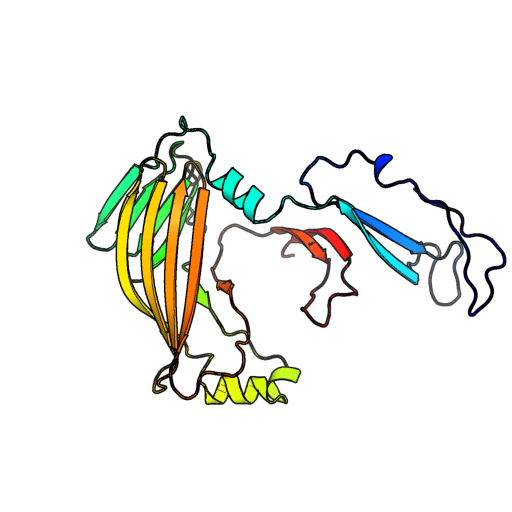. ARG A 1 103 ? 19.468 10.729 -1.962 1.00 95.25 103 ARG A CA 1
ATOM 772 C C . ARG A 1 103 ? 20.041 10.312 -3.303 1.00 95.25 103 ARG A C 1
ATOM 774 O O . ARG A 1 103 ? 20.205 11.138 -4.195 1.00 95.25 103 ARG A O 1
ATOM 781 N N . THR A 1 104 ? 20.305 9.021 -3.458 1.00 97.00 104 THR A N 1
ATOM 782 C CA . THR A 1 104 ? 20.624 8.430 -4.761 1.00 97.00 104 THR A CA 1
ATOM 783 C C . THR A 1 104 ? 19.750 7.207 -5.002 1.00 97.00 104 THR A C 1
ATOM 785 O O . THR A 1 104 ? 19.540 6.385 -4.111 1.00 97.00 104 THR A O 1
ATOM 788 N N . TRP A 1 105 ? 19.227 7.109 -6.217 1.00 97.94 105 TRP A N 1
ATOM 789 C CA . TRP A 1 105 ? 18.364 6.046 -6.704 1.00 97.94 105 TRP A CA 1
ATOM 790 C C . TRP A 1 105 ? 19.101 5.227 -7.758 1.00 97.94 105 TRP A C 1
ATOM 792 O O . TRP A 1 105 ? 19.591 5.782 -8.739 1.00 97.94 105 TRP A O 1
ATOM 802 N N . GLY A 1 106 ? 19.140 3.909 -7.578 1.00 97.69 106 GLY A N 1
ATOM 803 C CA . GLY A 1 106 ? 19.600 2.972 -8.603 1.00 97.69 106 GLY A CA 1
ATOM 804 C C . GLY A 1 106 ? 18.419 2.390 -9.372 1.00 97.69 106 GLY A C 1
ATOM 805 O O . GLY A 1 106 ? 17.421 1.993 -8.763 1.00 97.69 106 GLY A O 1
ATOM 806 N N . PHE A 1 107 ? 18.526 2.329 -10.697 1.00 98.38 107 PHE A N 1
ATOM 807 C CA . PHE A 1 107 ? 17.472 1.823 -11.574 1.00 98.38 107 PHE A CA 1
ATOM 808 C C . PHE A 1 107 ? 18.028 0.837 -12.606 1.00 98.38 107 PHE A C 1
ATOM 810 O O . PHE A 1 107 ? 18.964 1.169 -13.334 1.00 98.38 107 PHE A O 1
ATOM 817 N N . ASP A 1 108 ? 17.420 -0.348 -12.712 1.00 97.88 108 ASP A N 1
ATOM 818 C CA . ASP A 1 108 ? 17.726 -1.324 -13.768 1.00 97.88 108 ASP A CA 1
ATOM 819 C C . ASP A 1 108 ? 16.689 -1.199 -14.899 1.00 97.88 108 ASP A C 1
ATOM 821 O O . ASP A 1 108 ? 15.499 -1.438 -14.696 1.00 97.88 108 ASP A O 1
ATOM 825 N N . LEU A 1 109 ? 17.132 -0.809 -16.096 1.00 97.56 109 LEU A N 1
ATOM 826 C CA . LEU A 1 109 ? 16.298 -0.633 -17.292 1.00 97.56 109 LEU A CA 1
ATOM 827 C C . LEU A 1 109 ? 15.880 -1.956 -17.948 1.00 97.56 109 LEU A C 1
ATOM 829 O O . LEU A 1 109 ? 14.884 -1.994 -18.664 1.00 97.56 109 LEU A O 1
ATOM 833 N N . ARG A 1 110 ? 16.615 -3.045 -17.732 1.00 96.88 110 ARG A N 1
ATOM 834 C CA . ARG A 1 110 ? 16.237 -4.370 -18.241 1.00 96.88 110 ARG A CA 1
ATOM 835 C C . ARG A 1 110 ? 15.108 -4.955 -17.397 1.00 96.88 110 ARG A C 1
ATOM 837 O O . ARG A 1 110 ? 14.143 -5.456 -17.964 1.00 96.88 110 ARG A O 1
ATOM 844 N N . GLU A 1 111 ? 15.211 -4.851 -16.075 1.00 95.88 111 GLU A N 1
ATOM 845 C CA . GLU A 1 111 ? 14.163 -5.315 -15.151 1.00 95.88 111 GLU A CA 1
ATOM 846 C C . GLU A 1 111 ? 13.051 -4.275 -14.945 1.00 95.88 111 GLU A C 1
ATOM 848 O O . GLU A 1 111 ? 11.953 -4.605 -14.502 1.00 95.88 111 GLU A O 1
ATOM 853 N N . GLY A 1 112 ? 13.293 -3.013 -15.313 1.00 97.25 112 GLY A N 1
ATOM 854 C CA . GLY A 1 112 ? 12.318 -1.930 -15.193 1.00 97.25 112 GLY A CA 1
ATOM 855 C C . GLY A 1 112 ? 11.994 -1.574 -13.739 1.00 97.25 112 GLY A C 1
ATOM 856 O O . GLY A 1 112 ? 10.863 -1.187 -13.438 1.00 97.25 112 GLY A O 1
ATOM 857 N N . THR A 1 113 ? 12.959 -1.729 -12.831 1.00 97.19 113 THR A N 1
ATOM 858 C CA . THR A 1 113 ? 12.748 -1.599 -11.383 1.00 97.19 113 THR A CA 1
ATOM 859 C C . THR A 1 113 ? 13.707 -0.611 -10.735 1.00 97.19 113 THR A C 1
ATOM 861 O O . THR A 1 113 ? 14.888 -0.560 -11.080 1.00 97.19 113 THR A O 1
ATOM 864 N N . LEU A 1 114 ? 13.218 0.087 -9.707 1.00 97.75 114 LEU A N 1
ATOM 865 C CA . LEU A 1 114 ? 14.065 0.783 -8.742 1.00 97.75 114 LEU A CA 1
ATOM 866 C C . LEU A 1 114 ? 14.741 -0.258 -7.835 1.00 97.75 114 LEU A C 1
ATOM 868 O O . LEU A 1 114 ? 14.059 -0.952 -7.078 1.00 97.75 114 LEU A O 1
ATOM 872 N N . THR A 1 115 ? 16.063 -0.376 -7.937 1.00 96.81 115 THR A N 1
ATOM 873 C CA . THR A 1 115 ? 16.869 -1.423 -7.286 1.00 96.81 115 THR A CA 1
ATOM 874 C C . THR A 1 115 ? 17.632 -0.927 -6.063 1.00 96.81 115 THR A C 1
ATOM 876 O O . THR A 1 115 ? 18.025 -1.734 -5.221 1.00 96.81 115 THR A O 1
ATOM 879 N N . SER A 1 116 ? 17.843 0.386 -5.942 1.00 97.06 116 SER A N 1
ATOM 880 C CA . SER A 1 116 ? 18.583 0.966 -4.822 1.00 97.06 116 SER A CA 1
ATOM 881 C C . SER A 1 116 ? 18.031 2.320 -4.396 1.00 97.06 116 SER A C 1
ATOM 883 O O . SER A 1 116 ? 17.605 3.118 -5.235 1.00 97.06 116 SER A O 1
ATOM 885 N N . VAL A 1 117 ? 18.069 2.575 -3.089 1.00 96.62 117 VAL A N 1
ATOM 886 C CA . VAL A 1 117 ? 17.871 3.897 -2.485 1.00 96.62 117 VAL A CA 1
ATOM 887 C C . VAL A 1 117 ? 18.935 4.066 -1.408 1.00 96.62 117 VAL A C 1
ATOM 889 O O . VAL A 1 117 ? 18.923 3.342 -0.415 1.00 96.62 117 VAL A O 1
ATOM 892 N N . THR A 1 118 ? 19.839 5.024 -1.582 1.00 96.19 118 THR A N 1
ATOM 893 C CA . THR A 1 118 ? 20.858 5.368 -0.583 1.00 96.19 118 THR A CA 1
ATOM 894 C C . THR A 1 118 ? 20.671 6.799 -0.103 1.00 96.19 118 THR A C 1
ATOM 896 O O . THR A 1 118 ? 20.110 7.649 -0.803 1.00 96.19 118 THR A O 1
ATOM 899 N N . ARG A 1 119 ? 21.143 7.069 1.114 1.00 93.25 119 ARG A N 1
ATOM 900 C CA . ARG A 1 119 ? 21.204 8.422 1.670 1.00 93.25 119 ARG A CA 1
ATOM 901 C C . ARG A 1 119 ? 22.603 8.996 1.495 1.00 93.25 119 ARG A C 1
ATOM 903 O O . ARG A 1 119 ? 23.582 8.265 1.617 1.00 93.25 119 ARG A O 1
ATOM 910 N N . GLY A 1 120 ? 22.702 10.304 1.283 1.00 90.38 120 GLY A N 1
ATOM 911 C CA . GLY A 1 120 ? 23.980 11.000 1.113 1.00 90.38 120 GLY A CA 1
ATOM 912 C C . GLY A 1 120 ? 24.901 10.882 2.332 1.00 90.38 120 GLY A C 1
ATOM 913 O O . GLY A 1 120 ? 26.116 10.814 2.178 1.00 90.38 120 GLY A O 1
ATOM 914 N N . ASP A 1 121 ? 24.335 10.774 3.537 1.00 92.38 121 ASP A N 1
ATOM 915 C CA . ASP A 1 121 ? 25.081 10.558 4.781 1.00 92.38 121 ASP A CA 1
ATOM 916 C C . ASP A 1 121 ? 25.388 9.079 5.079 1.00 92.38 121 ASP A C 1
ATOM 918 O O . ASP A 1 121 ? 26.209 8.780 5.946 1.00 92.38 121 ASP A O 1
ATOM 922 N N . GLN A 1 122 ? 24.779 8.143 4.344 1.00 92.50 122 GLN A N 1
ATOM 923 C CA . GLN A 1 122 ? 25.045 6.704 4.431 1.00 92.50 122 GLN A CA 1
ATOM 924 C C . GLN A 1 122 ? 25.080 6.050 3.037 1.00 92.50 122 GLN A C 1
ATOM 926 O O . GLN A 1 122 ? 24.297 5.144 2.746 1.00 92.50 122 GLN A O 1
ATOM 931 N N . PRO A 1 123 ? 26.014 6.451 2.155 1.00 91.50 123 PRO A N 1
ATOM 932 C CA . PRO A 1 123 ? 25.996 6.049 0.746 1.00 91.50 123 PRO A CA 1
ATOM 933 C C . PRO A 1 123 ? 26.282 4.555 0.527 1.00 91.50 123 PRO A C 1
ATOM 935 O O . PRO A 1 123 ? 26.011 4.024 -0.545 1.00 91.50 123 PRO A O 1
ATOM 938 N N . LYS A 1 124 ? 26.836 3.869 1.537 1.00 93.31 124 LYS A N 1
ATOM 939 C CA . LYS A 1 124 ? 27.127 2.427 1.498 1.00 93.31 124 LYS A CA 1
ATOM 940 C C . LYS A 1 124 ? 25.940 1.553 1.909 1.00 93.31 124 LYS A C 1
ATOM 942 O O . LYS A 1 124 ? 25.980 0.352 1.661 1.00 93.31 124 LYS A O 1
ATOM 947 N N . LEU A 1 125 ? 24.917 2.124 2.548 1.00 94.38 125 LEU A N 1
ATOM 948 C CA . LEU A 1 125 ? 23.718 1.392 2.942 1.00 94.38 125 LEU A CA 1
ATOM 949 C C . LEU A 1 125 ? 22.656 1.553 1.853 1.00 94.38 125 LEU A C 1
ATOM 951 O O . LEU A 1 125 ? 22.042 2.612 1.728 1.00 94.38 125 LEU A O 1
ATOM 955 N N . ASN A 1 126 ? 22.427 0.492 1.078 1.00 96.19 126 ASN A N 1
ATOM 956 C CA . ASN A 1 126 ? 21.231 0.406 0.247 1.00 96.19 126 ASN A CA 1
ATOM 957 C C . ASN A 1 126 ? 20.036 0.057 1.138 1.00 96.19 126 ASN A C 1
ATOM 959 O O . ASN A 1 126 ? 20.019 -1.001 1.765 1.00 96.19 126 ASN A O 1
ATOM 963 N N . LEU A 1 127 ? 19.040 0.940 1.174 1.00 95.62 127 LEU A N 1
ATOM 964 C CA . LEU A 1 127 ? 17.808 0.718 1.924 1.00 95.62 127 LEU A CA 1
ATOM 965 C C . LEU A 1 127 ? 16.935 -0.370 1.294 1.00 95.62 127 LEU A C 1
ATOM 967 O O . LEU A 1 127 ? 16.099 -0.925 1.995 1.00 95.62 127 LEU A O 1
ATOM 971 N N . LEU A 1 128 ? 17.106 -0.682 0.004 1.00 97.00 128 LEU A N 1
ATOM 972 C CA . LEU A 1 128 ? 16.360 -1.739 -0.676 1.00 97.00 128 LEU A CA 1
ATOM 973 C C . LEU A 1 128 ? 17.130 -3.064 -0.658 1.00 97.00 128 LEU A C 1
ATOM 975 O O . LEU A 1 128 ? 18.211 -3.172 -1.234 1.00 97.00 128 LEU A O 1
ATOM 979 N N . THR A 1 129 ? 16.546 -4.098 -0.053 1.00 96.88 129 THR A N 1
ATOM 980 C CA . THR A 1 129 ? 17.061 -5.482 -0.126 1.00 96.88 129 THR A CA 1
ATOM 981 C C . THR A 1 129 ? 16.458 -6.269 -1.284 1.00 96.88 129 THR A C 1
ATOM 983 O O . THR A 1 129 ? 17.049 -7.243 -1.749 1.00 96.88 129 THR A O 1
ATOM 986 N N . SER A 1 130 ? 15.303 -5.832 -1.789 1.00 96.19 130 SER A N 1
ATOM 987 C CA . SER A 1 130 ? 14.737 -6.290 -3.055 1.00 96.19 130 SER A CA 1
ATOM 988 C C . SER A 1 130 ? 14.070 -5.128 -3.803 1.00 96.19 130 SER A C 1
ATOM 990 O O . SER A 1 130 ? 13.626 -4.168 -3.161 1.00 96.19 130 SER A O 1
ATOM 992 N N . PRO A 1 131 ? 14.011 -5.175 -5.148 1.00 95.62 131 PRO A N 1
ATOM 993 C CA . PRO A 1 131 ? 13.488 -4.070 -5.945 1.00 95.62 131 PRO A CA 1
ATOM 994 C C . PRO A 1 131 ? 12.001 -3.803 -5.699 1.00 95.62 131 PRO A C 1
ATOM 996 O O . PRO A 1 131 ? 11.240 -4.701 -5.334 1.00 95.62 131 PRO A O 1
ATOM 999 N N . ILE A 1 132 ? 11.565 -2.575 -5.988 1.00 95.25 132 ILE A N 1
ATOM 1000 C CA . ILE A 1 132 ? 10.139 -2.230 -5.976 1.00 95.25 132 ILE A CA 1
ATOM 1001 C C . ILE A 1 132 ? 9.442 -2.901 -7.166 1.00 95.25 132 ILE A C 1
ATOM 1003 O O . ILE A 1 132 ? 9.735 -2.588 -8.320 1.00 95.25 132 ILE A O 1
ATOM 1007 N N . THR A 1 133 ? 8.476 -3.778 -6.890 1.00 94.44 133 THR A N 1
ATOM 1008 C CA . THR A 1 133 ? 7.722 -4.532 -7.907 1.00 94.44 133 THR A CA 1
ATOM 1009 C C . THR A 1 133 ? 6.215 -4.433 -7.687 1.00 94.44 133 THR A C 1
ATOM 1011 O O . THR A 1 133 ? 5.748 -4.336 -6.554 1.00 94.44 133 THR A O 1
ATOM 1014 N N . LEU A 1 134 ? 5.432 -4.442 -8.770 1.00 96.25 134 LEU A N 1
ATOM 1015 C CA . LEU A 1 134 ? 3.973 -4.542 -8.696 1.00 96.25 134 LEU A CA 1
ATOM 1016 C C . LEU A 1 134 ? 3.571 -6.012 -8.564 1.00 96.25 134 LEU A C 1
ATOM 1018 O O . LEU A 1 134 ? 3.945 -6.826 -9.404 1.00 96.25 134 LEU A O 1
ATOM 1022 N N . ASP A 1 135 ? 2.767 -6.330 -7.553 1.00 94.25 135 ASP A N 1
ATOM 1023 C CA . ASP A 1 135 ? 2.305 -7.691 -7.293 1.00 94.25 135 ASP A CA 1
ATOM 1024 C C . ASP A 1 135 ? 0.781 -7.735 -7.067 1.00 94.25 135 ASP A C 1
ATOM 1026 O O . ASP A 1 135 ? 0.160 -6.819 -6.507 1.00 94.25 135 ASP A O 1
ATOM 1030 N N . PHE A 1 136 ? 0.180 -8.824 -7.546 1.00 97.00 136 PHE A N 1
ATOM 1031 C CA . PHE A 1 136 ? -1.249 -9.112 -7.514 1.00 97.00 136 PHE A CA 1
ATOM 1032 C C . PHE A 1 136 ? -1.626 -10.254 -6.557 1.00 97.00 136 PHE A C 1
ATOM 1034 O O . PHE A 1 136 ? -2.816 -10.520 -6.339 1.00 97.00 136 PHE A O 1
ATOM 1041 N N . TYR A 1 137 ? -0.634 -10.938 -5.982 1.00 96.56 137 TYR A N 1
ATOM 1042 C CA . TYR A 1 137 ? -0.816 -12.113 -5.139 1.00 96.56 137 TYR A CA 1
ATOM 1043 C C . TYR A 1 137 ? -0.493 -11.843 -3.666 1.00 96.56 137 TYR A C 1
ATOM 1045 O O . TYR A 1 137 ? 0.397 -11.074 -3.333 1.00 96.56 137 TYR A O 1
ATOM 1053 N N . ARG A 1 138 ? -1.193 -12.518 -2.752 1.00 95.50 138 ARG A N 1
ATOM 1054 C CA . ARG A 1 138 ? -0.830 -12.602 -1.329 1.00 95.50 138 ARG A CA 1
ATOM 1055 C C . ARG A 1 138 ? -0.896 -14.059 -0.888 1.00 95.50 138 ARG A C 1
ATOM 1057 O O . ARG A 1 138 ? -1.661 -14.828 -1.470 1.00 95.50 138 ARG A O 1
ATOM 1064 N N . ALA A 1 139 ? -0.170 -14.422 0.168 1.00 95.56 139 ALA A N 1
ATOM 1065 C CA . ALA A 1 139 ? -0.340 -15.728 0.798 1.00 95.56 139 ALA A CA 1
ATOM 1066 C C . ALA A 1 139 ? -1.813 -15.945 1.200 1.00 95.56 139 ALA A C 1
ATOM 1068 O O . ALA A 1 139 ? -2.442 -15.061 1.784 1.00 95.56 139 ALA A O 1
ATOM 1069 N N . LEU A 1 140 ? -2.368 -17.106 0.842 1.00 96.31 140 LEU A N 1
ATOM 1070 C CA . LEU A 1 140 ? -3.787 -17.400 1.040 1.00 96.31 140 LEU A CA 1
ATOM 1071 C C . LEU A 1 140 ? -4.128 -17.541 2.525 1.00 96.31 140 LEU A C 1
ATOM 1073 O O . LEU A 1 140 ? -3.474 -18.299 3.242 1.00 96.31 140 LEU A O 1
ATOM 1077 N N . THR A 1 141 ? -5.209 -16.886 2.944 1.00 96.94 141 THR A N 1
ATOM 1078 C CA . THR A 1 141 ? -5.872 -17.165 4.226 1.00 96.94 141 THR A CA 1
ATOM 1079 C C . THR A 1 141 ? -6.687 -18.458 4.138 1.00 96.94 141 THR A C 1
ATOM 1081 O O . THR A 1 141 ? -6.959 -18.954 3.042 1.00 96.94 141 THR A O 1
ATOM 1084 N N . ASP A 1 142 ? -7.146 -18.998 5.268 1.00 96.94 142 ASP A N 1
ATOM 1085 C CA . ASP A 1 142 ? -8.013 -20.188 5.252 1.00 96.94 142 ASP A CA 1
ATOM 1086 C C . ASP A 1 142 ? -9.353 -19.939 4.537 1.00 96.94 142 ASP A C 1
ATOM 1088 O O . ASP A 1 142 ? -9.822 -20.803 3.795 1.00 96.94 142 ASP A O 1
ATOM 1092 N N . ASN A 1 143 ? -9.905 -18.723 4.642 1.00 96.00 143 ASN A N 1
ATOM 1093 C CA . ASN A 1 143 ? -11.086 -18.308 3.876 1.00 96.00 143 ASN A CA 1
ATOM 1094 C C . ASN A 1 143 ? -10.835 -18.356 2.363 1.00 96.00 143 ASN A C 1
ATOM 1096 O O . ASN A 1 143 ? -11.716 -18.753 1.603 1.00 96.00 143 ASN A O 1
ATOM 1100 N N . ASP A 1 144 ? -9.633 -17.981 1.914 1.00 96.94 144 ASP A N 1
ATOM 1101 C CA . ASP A 1 144 ? -9.272 -18.065 0.499 1.00 96.94 144 ASP A CA 1
ATOM 1102 C C . ASP A 1 144 ? -9.110 -19.530 0.070 1.00 96.94 144 ASP A C 1
ATOM 1104 O O . ASP A 1 144 ? -9.588 -19.917 -0.993 1.00 96.94 144 ASP A O 1
ATOM 1108 N N . ARG A 1 145 ? -8.478 -20.368 0.906 1.00 95.00 145 ARG A N 1
ATOM 1109 C CA . ARG A 1 145 ? -8.253 -21.797 0.620 1.00 95.00 145 ARG A CA 1
ATOM 1110 C C . ARG A 1 145 ? -9.551 -22.584 0.452 1.00 95.00 145 ARG A C 1
ATOM 1112 O O . ARG A 1 145 ? -9.588 -23.486 -0.382 1.00 95.00 145 ARG A O 1
ATOM 1119 N N . GLY A 1 146 ? -10.586 -22.264 1.229 1.00 93.31 146 GLY A N 1
ATOM 1120 C CA . GLY A 1 146 ? -11.927 -22.849 1.095 1.00 93.31 146 GLY A CA 1
ATOM 1121 C C . GLY A 1 146 ? -12.854 -22.082 0.146 1.00 93.31 146 GLY A C 1
ATOM 1122 O O . GLY A 1 146 ? -13.959 -22.539 -0.139 1.00 93.31 146 GLY A O 1
ATOM 1123 N N . GLY A 1 147 ? -12.428 -20.908 -0.321 1.00 94.50 147 GLY A N 1
ATOM 1124 C CA . GLY A 1 147 ? -13.248 -19.977 -1.080 1.00 94.50 147 GLY A CA 1
ATOM 1125 C C . GLY A 1 147 ? -13.041 -20.074 -2.588 1.00 94.50 147 GLY A C 1
ATOM 1126 O O . GLY A 1 147 ? -11.952 -20.353 -3.092 1.00 94.50 147 GLY A O 1
ATOM 1127 N N . ARG A 1 148 ? -14.095 -19.725 -3.335 1.00 95.62 148 ARG A N 1
ATOM 1128 C CA . ARG A 1 148 ? -14.076 -19.671 -4.806 1.00 95.62 148 ARG A CA 1
ATOM 1129 C C . ARG A 1 148 ? -12.894 -18.861 -5.353 1.00 95.62 148 ARG A C 1
ATOM 1131 O O . ARG A 1 148 ? -12.286 -19.276 -6.336 1.00 95.62 148 ARG A O 1
ATOM 1138 N N . PHE A 1 149 ? -12.580 -17.717 -4.741 1.00 95.69 149 PHE A N 1
ATOM 1139 C CA . PHE A 1 149 ? -11.521 -16.833 -5.232 1.00 95.69 149 PHE A CA 1
ATOM 1140 C C . PHE A 1 149 ? -10.127 -17.436 -5.071 1.00 95.69 149 PHE A C 1
ATOM 1142 O O . PHE A 1 149 ? -9.358 -17.388 -6.022 1.00 95.69 149 PHE A O 1
ATOM 1149 N N . GLY A 1 150 ? -9.802 -18.074 -3.941 1.00 97.06 150 GLY A N 1
ATOM 1150 C CA . GLY A 1 150 ? -8.495 -18.718 -3.789 1.00 97.06 150 GLY A CA 1
ATOM 1151 C C . GLY A 1 150 ? -8.309 -19.907 -4.734 1.00 97.06 150 GLY A C 1
ATOM 1152 O O . GLY A 1 150 ? -7.222 -20.083 -5.289 1.00 97.06 150 GLY A O 1
ATOM 1153 N N . TRP A 1 151 ? -9.370 -20.677 -5.006 1.00 96.88 151 TRP A N 1
ATOM 1154 C CA . TRP A 1 151 ? -9.333 -21.722 -6.039 1.00 96.88 151 TRP A CA 1
ATOM 1155 C C . TRP A 1 151 ? -9.105 -21.148 -7.433 1.00 96.88 151 TRP A C 1
ATOM 1157 O O . TRP A 1 151 ? -8.267 -21.668 -8.171 1.00 96.88 151 TRP A O 1
ATOM 1167 N N . GLU A 1 152 ? -9.808 -20.067 -7.776 1.00 97.06 152 GLU A N 1
ATOM 1168 C CA . GLU A 1 152 ? -9.606 -19.358 -9.035 1.00 97.06 152 GLU A CA 1
ATOM 1169 C C . GLU A 1 152 ? -8.172 -18.827 -9.135 1.00 97.06 152 GLU A C 1
ATOM 1171 O O . GLU A 1 152 ? -7.504 -19.083 -10.129 1.00 97.06 152 GLU A O 1
ATOM 1176 N N . TRP A 1 153 ? -7.638 -18.167 -8.106 1.00 97.62 153 TRP A N 1
ATOM 1177 C CA . TRP A 1 153 ? -6.262 -17.662 -8.106 1.00 97.62 153 TRP A CA 1
ATOM 1178 C C . TRP A 1 153 ? -5.231 -18.768 -8.324 1.00 97.62 153 TRP A C 1
ATOM 1180 O O . TRP A 1 153 ? -4.254 -18.564 -9.047 1.00 97.62 153 TRP A O 1
ATOM 1190 N N . ARG A 1 154 ? -5.448 -19.952 -7.743 1.00 96.12 154 ARG A N 1
ATOM 1191 C CA . ARG A 1 154 ? -4.591 -21.117 -7.979 1.00 96.12 154 ARG A CA 1
ATOM 1192 C C . ARG A 1 154 ? -4.713 -21.631 -9.417 1.00 96.12 154 ARG A C 1
ATOM 1194 O O . ARG A 1 154 ? -3.682 -21.803 -10.061 1.00 96.12 154 ARG A O 1
ATOM 1201 N N . ASP A 1 155 ? -5.932 -21.837 -9.927 1.00 96.00 155 ASP A N 1
ATOM 1202 C CA . ASP A 1 155 ? -6.191 -22.285 -11.312 1.00 96.00 155 ASP A CA 1
ATOM 1203 C C . ASP A 1 155 ? -5.605 -21.312 -12.344 1.00 96.00 155 ASP A C 1
ATOM 1205 O O . ASP A 1 155 ? -4.967 -21.707 -13.319 1.00 96.00 155 ASP A O 1
ATOM 1209 N N . ARG A 1 156 ? -5.753 -20.011 -12.082 1.00 97.12 156 ARG A N 1
ATOM 1210 C CA . ARG A 1 156 ? -5.205 -18.935 -12.908 1.00 97.12 156 ARG A CA 1
ATOM 1211 C C . ARG A 1 156 ? -3.725 -18.662 -12.651 1.00 97.12 156 ARG A C 1
ATOM 1213 O O . ARG A 1 156 ? -3.199 -17.722 -13.241 1.00 97.12 156 ARG A O 1
ATOM 1220 N N . ARG A 1 157 ? -3.055 -19.450 -11.801 1.00 97.25 157 ARG A N 1
ATOM 1221 C CA . ARG A 1 157 ? -1.623 -19.330 -11.476 1.00 97.25 157 ARG A CA 1
ATOM 1222 C C . ARG A 1 157 ? -1.216 -17.924 -11.012 1.00 97.25 157 ARG A C 1
ATOM 1224 O O . ARG A 1 157 ? -0.107 -17.485 -11.283 1.00 97.25 157 ARG A O 1
ATOM 1231 N N . LEU A 1 158 ? -2.090 -17.223 -10.285 1.00 97.25 158 LEU A N 1
ATOM 1232 C CA . LEU A 1 158 ? -1.853 -15.847 -9.824 1.00 97.25 158 LEU A CA 1
ATOM 1233 C C . LEU A 1 158 ? -0.553 -15.718 -9.010 1.00 97.25 158 LEU A C 1
ATOM 1235 O O . LEU A 1 158 ? 0.183 -14.761 -9.173 1.00 97.25 158 LEU A O 1
ATOM 1239 N N . HIS A 1 159 ? -0.233 -16.726 -8.200 1.00 96.56 159 HIS A N 1
ATOM 1240 C CA . HIS A 1 159 ? 1.008 -16.831 -7.419 1.00 96.56 159 HIS A CA 1
ATOM 1241 C C . HIS A 1 159 ? 2.289 -17.020 -8.252 1.00 96.56 159 HIS A C 1
ATOM 1243 O O . HIS A 1 159 ? 3.378 -17.048 -7.690 1.00 96.56 159 HIS A O 1
ATOM 1249 N N . GLN A 1 160 ? 2.169 -17.212 -9.567 1.00 97.06 160 GLN A N 1
ATOM 1250 C CA . GLN A 1 160 ? 3.288 -17.418 -10.491 1.00 97.06 160 GLN A CA 1
ATOM 1251 C C . GLN A 1 160 ? 3.426 -16.262 -11.487 1.00 97.06 160 GLN A C 1
ATOM 1253 O O . GLN A 1 160 ? 4.139 -16.402 -12.479 1.00 97.06 160 GLN A O 1
ATOM 1258 N N . THR A 1 161 ? 2.716 -15.147 -11.287 1.00 97.44 161 THR A N 1
ATOM 1259 C CA . THR A 1 161 ? 2.856 -13.988 -12.169 1.00 97.44 161 THR A CA 1
ATOM 1260 C C . THR A 1 161 ? 4.252 -13.399 -12.081 1.00 97.44 161 THR A C 1
ATOM 1262 O O . THR A 1 161 ? 4.769 -13.193 -10.986 1.00 97.44 161 THR A O 1
ATOM 1265 N N . GLN A 1 162 ? 4.8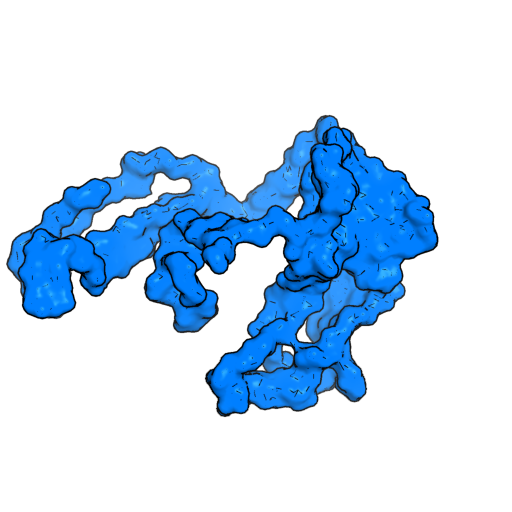24 -13.071 -13.233 1.00 96.00 162 GLN A N 1
ATOM 1266 C CA . GLN A 1 162 ? 6.099 -12.375 -13.345 1.00 96.00 162 GLN A CA 1
ATOM 1267 C C . GLN A 1 162 ? 5.940 -11.157 -14.248 1.00 96.00 162 GLN A C 1
ATOM 1269 O O . GLN A 1 162 ? 5.097 -11.146 -15.150 1.00 96.00 162 GLN A O 1
ATOM 1274 N N . ALA A 1 163 ? 6.735 -10.123 -13.985 1.00 96.25 163 ALA A N 1
ATOM 1275 C CA . ALA A 1 163 ? 6.824 -8.965 -14.856 1.00 96.25 163 ALA A CA 1
ATOM 1276 C C . ALA A 1 163 ? 7.730 -9.287 -16.049 1.00 96.25 163 ALA A C 1
ATOM 1278 O O . ALA A 1 163 ? 8.863 -9.727 -15.887 1.00 96.25 163 ALA A O 1
ATOM 1279 N N . HIS A 1 164 ? 7.228 -9.037 -17.252 1.00 96.50 164 HIS A N 1
ATOM 1280 C CA . HIS A 1 164 ? 7.990 -9.104 -18.490 1.00 96.50 164 HIS A CA 1
ATOM 1281 C C . HIS A 1 164 ? 8.096 -7.695 -19.063 1.00 96.50 164 HIS A C 1
ATOM 1283 O O . HIS A 1 164 ? 7.128 -7.175 -19.634 1.00 96.50 164 HIS A O 1
ATOM 1289 N N . VAL A 1 165 ? 9.253 -7.063 -18.876 1.00 98.12 165 VAL A N 1
ATOM 1290 C CA . VAL A 1 165 ? 9.531 -5.732 -19.421 1.00 98.12 165 VAL A CA 1
ATOM 1291 C C . VAL A 1 165 ? 9.610 -5.807 -20.940 1.00 98.12 165 VAL A C 1
ATOM 1293 O O . VAL A 1 165 ? 10.260 -6.680 -21.510 1.00 98.12 165 VAL A O 1
ATOM 1296 N N . ARG A 1 166 ? 8.904 -4.891 -21.600 1.00 98.06 166 ARG A N 1
ATOM 1297 C CA . ARG A 1 166 ? 8.932 -4.706 -23.055 1.00 98.06 166 ARG A CA 1
ATOM 1298 C C . ARG A 1 166 ? 9.848 -3.557 -23.443 1.00 98.06 166 ARG A C 1
ATOM 1300 O O . ARG A 1 166 ? 10.588 -3.672 -24.411 1.00 98.06 166 ARG A O 1
ATOM 1307 N N . SER A 1 167 ? 9.783 -2.465 -22.688 1.00 98.19 167 SER A N 1
ATOM 1308 C CA . SER A 1 167 ? 10.702 -1.341 -22.808 1.00 98.19 167 SER A CA 1
ATOM 1309 C C . SER A 1 167 ? 10.801 -0.596 -21.482 1.00 98.19 167 SER A C 1
ATOM 1311 O O . SER A 1 167 ? 9.843 -0.544 -20.705 1.00 98.19 167 SER A O 1
ATOM 1313 N N . ALA A 1 168 ? 11.969 -0.012 -21.241 1.00 98.06 168 ALA A N 1
ATOM 1314 C CA . ALA A 1 168 ? 12.180 0.991 -20.215 1.00 98.06 168 ALA A CA 1
ATOM 1315 C C . ALA A 1 168 ? 12.980 2.126 -20.844 1.00 98.06 168 ALA A C 1
ATOM 1317 O O . ALA A 1 168 ? 14.083 1.927 -21.354 1.00 98.06 168 ALA A O 1
ATOM 1318 N N . GLU A 1 169 ? 12.397 3.312 -20.831 1.00 96.81 169 GLU A N 1
ATOM 1319 C CA . GLU A 1 169 ? 12.956 4.500 -21.459 1.00 96.81 169 GLU A CA 1
ATOM 1320 C C . GLU A 1 169 ? 12.990 5.614 -20.432 1.00 96.81 169 GLU A C 1
ATOM 1322 O O . GLU A 1 169 ? 12.121 5.694 -19.562 1.00 96.81 169 GLU A O 1
ATOM 1327 N N . TRP A 1 170 ? 13.982 6.488 -20.535 1.00 96.38 170 TRP A N 1
ATOM 1328 C CA . TRP A 1 170 ? 14.082 7.637 -19.656 1.00 96.38 170 TRP A CA 1
ATOM 1329 C C . TRP A 1 170 ? 14.260 8.920 -20.452 1.00 96.38 170 TRP A C 1
ATOM 1331 O O . TRP A 1 170 ? 14.776 8.915 -21.570 1.00 96.38 170 TRP A O 1
ATOM 1341 N N . ARG A 1 171 ? 13.796 10.021 -19.868 1.00 95.12 171 ARG A N 1
ATOM 1342 C CA . ARG A 1 171 ? 13.955 11.366 -20.414 1.00 95.12 171 ARG A CA 1
ATOM 1343 C C . ARG A 1 171 ? 14.042 12.383 -19.292 1.00 95.12 171 ARG A C 1
ATOM 1345 O O . ARG A 1 171 ? 13.455 12.205 -18.225 1.00 95.12 171 ARG A O 1
ATOM 1352 N N . GLU A 1 172 ? 14.699 13.488 -19.585 1.00 92.38 172 GLU A N 1
ATOM 1353 C CA . GLU A 1 172 ? 14.585 14.696 -18.784 1.00 92.38 172 GLU A CA 1
ATOM 1354 C C . GLU A 1 172 ? 13.384 15.510 -19.267 1.00 92.38 172 GLU A C 1
ATOM 1356 O O . GLU A 1 172 ? 13.120 15.641 -20.465 1.00 92.38 172 GLU A O 1
ATOM 1361 N N . THR A 1 173 ? 12.628 16.042 -18.318 1.00 88.12 173 THR A N 1
ATOM 1362 C CA . THR A 1 173 ? 11.603 17.052 -18.554 1.00 88.12 173 THR A CA 1
ATOM 1363 C C . THR A 1 173 ? 12.050 18.357 -17.906 1.00 88.12 173 THR A C 1
ATOM 1365 O O . THR A 1 173 ? 13.049 18.413 -17.193 1.00 88.12 173 THR A O 1
ATOM 1368 N N . LYS A 1 174 ? 11.272 19.424 -18.094 1.00 81.88 174 LYS A N 1
ATOM 1369 C CA . LYS A 1 174 ? 11.548 20.715 -17.454 1.00 81.88 174 LYS A CA 1
ATOM 1370 C C . LYS A 1 174 ? 11.613 20.633 -15.916 1.00 81.88 174 LYS A C 1
ATOM 1372 O O . LYS A 1 174 ? 12.268 21.467 -15.304 1.00 81.88 174 LYS A O 1
ATOM 1377 N N . HIS A 1 175 ? 10.924 19.666 -15.303 1.00 81.44 175 HIS A N 1
ATOM 1378 C CA . HIS A 1 175 ? 10.720 19.610 -13.849 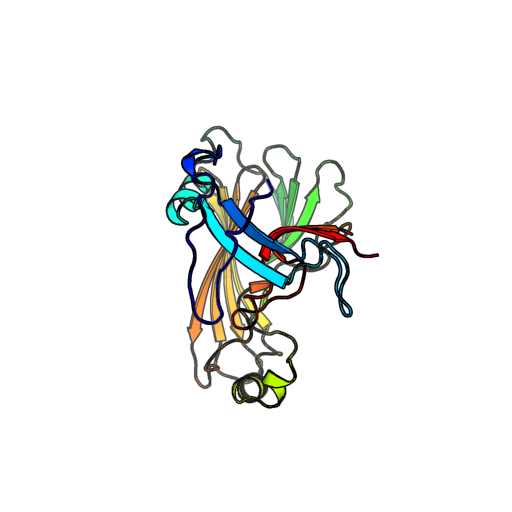1.00 81.44 175 HIS A CA 1
ATOM 1379 C C . HIS A 1 175 ? 11.066 18.259 -13.216 1.00 81.44 175 HIS A C 1
ATOM 1381 O O . HIS A 1 175 ? 10.934 18.103 -12.004 1.00 81.44 175 HIS A O 1
ATOM 1387 N N . SER A 1 176 ? 11.453 17.260 -14.007 1.00 88.75 176 SER A N 1
ATOM 1388 C CA . SER A 1 176 ? 11.710 15.912 -13.509 1.00 88.75 176 SER A CA 1
ATOM 1389 C C . SER A 1 176 ? 12.627 15.126 -14.419 1.00 88.75 176 SER A C 1
ATOM 1391 O O . SER A 1 176 ? 12.688 15.370 -15.622 1.00 88.75 176 SER A O 1
ATOM 1393 N N . LEU A 1 177 ? 13.247 14.101 -13.848 1.00 93.25 177 LEU A N 1
ATOM 1394 C CA . LEU A 1 177 ? 13.733 12.972 -14.620 1.00 93.25 177 LEU A CA 1
ATOM 1395 C C . LEU A 1 177 ? 12.680 11.869 -14.580 1.00 93.25 177 LEU A C 1
ATOM 1397 O O . LEU A 1 177 ? 12.218 11.494 -13.504 1.00 93.25 177 LEU A O 1
ATOM 1401 N N . GLU A 1 178 ? 12.267 11.367 -15.738 1.00 95.75 178 GLU A N 1
ATOM 1402 C CA . GLU A 1 178 ? 11.222 10.349 -15.840 1.00 95.75 178 GLU A CA 1
ATOM 1403 C C . GLU A 1 178 ? 11.774 9.062 -16.430 1.00 95.75 178 GLU A C 1
ATOM 1405 O O . GLU A 1 178 ? 12.384 9.092 -17.493 1.00 95.75 178 GLU A O 1
ATOM 1410 N N . VAL A 1 179 ? 11.488 7.933 -15.782 1.00 97.88 179 VAL A N 1
ATOM 1411 C CA . VAL A 1 179 ? 11.669 6.590 -16.339 1.00 97.88 179 VAL A CA 1
ATOM 1412 C C . VAL A 1 179 ? 10.290 5.978 -16.559 1.00 97.88 179 VAL A C 1
ATOM 1414 O O . VAL A 1 179 ? 9.507 5.841 -15.619 1.00 97.88 179 VAL A O 1
ATOM 1417 N N . THR A 1 180 ? 9.970 5.625 -17.802 1.00 98.50 180 THR A N 1
ATOM 1418 C CA . THR A 1 180 ? 8.711 4.978 -18.185 1.00 98.50 180 THR A CA 1
ATOM 1419 C C . THR A 1 180 ? 8.972 3.530 -18.565 1.00 98.50 180 THR A C 1
ATOM 1421 O O . THR A 1 180 ? 9.752 3.245 -19.470 1.00 98.50 180 THR A O 1
ATOM 1424 N N . VAL A 1 181 ? 8.296 2.616 -17.874 1.00 98.69 181 VAL A N 1
ATOM 1425 C CA . VAL A 1 181 ? 8.418 1.170 -18.052 1.00 98.69 181 VAL A CA 1
ATOM 1426 C C . VAL A 1 181 ? 7.115 0.623 -18.610 1.00 98.69 181 VAL A C 1
ATOM 1428 O O . VAL A 1 181 ? 6.060 0.723 -17.977 1.00 98.69 181 VAL A O 1
ATOM 1431 N N . HIS A 1 182 ? 7.200 0.005 -19.782 1.00 98.69 182 HIS A N 1
ATOM 1432 C CA . HIS A 1 182 ? 6.134 -0.796 -20.360 1.00 98.69 182 HIS A CA 1
ATOM 1433 C C . HIS A 1 182 ? 6.405 -2.262 -20.052 1.00 98.69 182 HIS A C 1
ATOM 1435 O O . HIS A 1 182 ? 7.425 -2.812 -20.464 1.00 98.69 182 HIS A O 1
ATOM 1441 N N . ALA A 1 183 ? 5.478 -2.921 -19.364 1.00 98.31 183 ALA A N 1
ATOM 1442 C CA . ALA A 1 183 ? 5.617 -4.329 -19.015 1.00 98.31 183 ALA A CA 1
ATOM 1443 C C . ALA A 1 183 ? 4.302 -5.089 -19.189 1.00 98.31 183 ALA A C 1
ATOM 1445 O O . ALA A 1 183 ? 3.224 -4.508 -19.337 1.00 98.31 183 ALA A O 1
ATOM 1446 N N . ARG A 1 184 ? 4.399 -6.416 -19.182 1.00 97.81 184 ARG A N 1
ATOM 1447 C CA . ARG A 1 184 ? 3.261 -7.316 -19.019 1.00 97.81 184 ARG A CA 1
ATOM 1448 C C . ARG A 1 184 ? 3.502 -8.182 -17.800 1.00 97.81 184 ARG A C 1
ATOM 1450 O O . ARG A 1 184 ? 4.476 -8.922 -17.772 1.00 97.81 184 ARG A O 1
ATOM 1457 N N . ILE A 1 185 ? 2.589 -8.141 -16.841 1.00 97.88 185 ILE A N 1
ATOM 1458 C CA . ILE A 1 185 ? 2.599 -9.063 -15.709 1.00 97.88 185 ILE A CA 1
ATOM 1459 C C . ILE A 1 185 ? 1.664 -10.222 -16.033 1.00 97.88 185 ILE A C 1
ATOM 1461 O O . ILE A 1 185 ? 0.463 -10.016 -16.223 1.00 97.88 185 ILE A O 1
ATOM 1465 N N . ALA A 1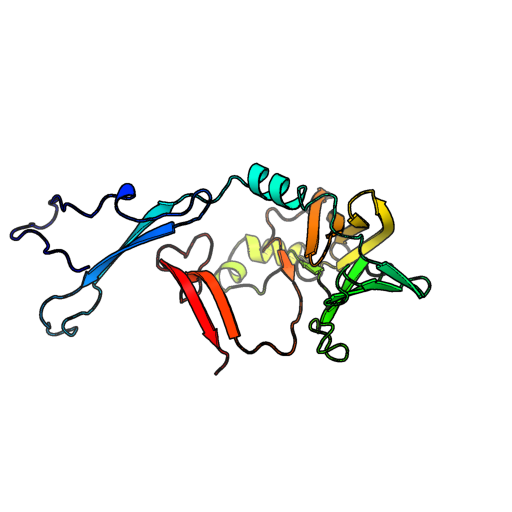 186 ? 2.205 -11.429 -16.146 1.00 97.56 186 ALA A N 1
ATOM 1466 C CA . ALA A 1 186 ? 1.446 -12.611 -16.542 1.00 97.56 186 ALA A CA 1
ATOM 1467 C C . ALA A 1 186 ? 2.011 -13.870 -15.874 1.00 97.56 186 ALA A C 1
ATOM 1469 O O . ALA A 1 186 ? 3.197 -13.907 -15.547 1.00 97.56 186 ALA A O 1
ATOM 1470 N N . PRO A 1 187 ? 1.187 -14.902 -15.639 1.00 97.44 187 PRO A N 1
ATOM 1471 C CA . PRO A 1 187 ? 1.682 -16.195 -15.199 1.00 97.44 187 PRO A CA 1
ATOM 1472 C C . PRO A 1 187 ? 2.170 -17.038 -16.389 1.00 97.44 187 PRO A C 1
ATOM 1474 O O . PRO A 1 187 ? 1.776 -16.797 -17.535 1.00 97.44 187 PRO A O 1
ATOM 1477 N N . PRO A 1 188 ? 2.957 -18.095 -16.139 1.00 94.81 188 PRO A N 1
ATOM 1478 C CA . PRO A 1 188 ? 3.344 -19.034 -17.180 1.00 94.81 188 PRO A CA 1
ATOM 1479 C C . PRO A 1 188 ? 2.123 -19.770 -17.760 1.00 94.81 188 PRO A C 1
ATOM 1481 O O . PRO A 1 188 ? 1.157 -20.068 -17.052 1.00 94.81 188 PRO A O 1
ATOM 1484 N N . VAL A 1 189 ? 2.202 -20.126 -19.048 1.00 93.62 189 VAL A N 1
ATOM 1485 C CA . VAL A 1 189 ? 1.259 -21.001 -19.788 1.00 93.62 189 VAL A CA 1
ATOM 1486 C C . VAL A 1 189 ? -0.149 -20.419 -20.033 1.00 93.62 189 VAL A C 1
ATOM 1488 O O . VAL A 1 189 ? -0.864 -20.917 -20.901 1.00 93.62 189 VAL A O 1
ATOM 1491 N N . LEU A 1 190 ? -0.575 -19.362 -19.335 1.00 95.44 190 LEU A N 1
ATOM 1492 C CA . LEU A 1 190 ? -1.914 -18.781 -19.505 1.00 95.44 190 LEU A CA 1
ATOM 1493 C C . LEU A 1 190 ? -1.892 -17.496 -20.340 1.00 95.44 190 LEU A C 1
ATOM 1495 O O . LEU A 1 190 ? -0.951 -16.714 -20.301 1.00 95.44 190 LEU A O 1
ATOM 1499 N N . ALA A 1 191 ? -2.975 -17.265 -21.085 1.00 95.62 191 ALA A N 1
ATOM 1500 C CA . ALA A 1 191 ? -3.086 -16.132 -22.005 1.00 95.62 191 ALA A CA 1
ATOM 1501 C C . ALA A 1 191 ? -3.385 -14.789 -21.313 1.00 95.62 191 ALA A C 1
ATOM 1503 O O . ALA A 1 191 ? -3.209 -13.727 -21.922 1.00 95.62 191 ALA A O 1
ATOM 1504 N N . TRP A 1 192 ? -3.879 -14.810 -20.071 1.00 98.00 192 TRP A N 1
ATOM 1505 C CA . TRP A 1 192 ? -4.201 -13.582 -19.353 1.00 98.00 192 TRP A CA 1
ATOM 1506 C C . TRP A 1 192 ? -2.941 -12.858 -18.873 1.00 98.00 192 TRP A C 1
ATOM 1508 O O . TRP A 1 192 ? -1.893 -13.455 -18.653 1.00 98.00 192 TRP A O 1
ATOM 1518 N N . GLY A 1 193 ? -3.047 -11.544 -18.729 1.00 97.81 193 GLY A N 1
ATOM 1519 C CA . GLY A 1 193 ? -2.015 -10.714 -18.126 1.00 97.81 193 GLY A CA 1
ATOM 1520 C C . GLY A 1 193 ? -2.519 -9.300 -17.882 1.00 97.81 193 GLY A C 1
ATOM 1521 O O . GLY A 1 193 ? -3.610 -8.929 -18.320 1.00 97.81 193 GLY A O 1
ATOM 1522 N N . VAL A 1 194 ? -1.711 -8.503 -17.198 1.00 98.50 194 VAL A N 1
ATOM 1523 C CA . VAL A 1 194 ? -1.939 -7.072 -17.011 1.00 98.50 194 VAL A CA 1
ATOM 1524 C C . VAL A 1 194 ? -0.841 -6.335 -17.758 1.00 98.50 194 VAL A C 1
ATOM 1526 O O . VAL A 1 194 ? 0.329 -6.440 -17.399 1.00 98.50 194 VAL A O 1
ATOM 1529 N N . ASP A 1 195 ? -1.208 -5.621 -18.821 1.00 98.38 195 ASP A N 1
ATOM 1530 C CA . ASP A 1 195 ? -0.275 -4.717 -19.491 1.00 98.38 195 ASP A CA 1
ATOM 1531 C C . ASP A 1 195 ? -0.168 -3.441 -18.641 1.00 98.38 195 ASP A C 1
ATOM 1533 O O . ASP A 1 195 ? -1.188 -2.826 -18.309 1.00 98.38 195 ASP A O 1
ATOM 1537 N N . THR A 1 196 ? 1.048 -3.067 -18.253 1.00 98.44 196 THR A N 1
ATOM 1538 C CA . THR A 1 196 ? 1.313 -1.970 -17.318 1.00 98.44 196 THR A CA 1
ATOM 1539 C C . THR A 1 196 ? 2.181 -0.891 -17.943 1.00 98.44 196 THR A C 1
ATOM 1541 O O . THR A 1 196 ? 3.133 -1.188 -18.666 1.00 98.44 196 THR A O 1
ATOM 1544 N N . VAL A 1 197 ? 1.873 0.359 -17.607 1.00 98.56 197 VAL A N 1
ATOM 1545 C CA . VAL A 1 197 ? 2.757 1.512 -17.792 1.00 98.56 197 VAL A CA 1
ATOM 1546 C C . VAL A 1 197 ? 3.065 2.066 -16.409 1.00 98.56 197 VAL A C 1
ATOM 1548 O O . VAL A 1 197 ? 2.151 2.524 -15.719 1.00 98.56 197 VAL A O 1
ATOM 1551 N N . THR A 1 198 ? 4.331 1.992 -16.011 1.00 98.19 198 THR A N 1
ATOM 1552 C CA . THR A 1 198 ? 4.823 2.546 -14.748 1.00 98.19 198 THR A CA 1
ATOM 1553 C C . THR A 1 198 ? 5.735 3.723 -15.048 1.00 98.19 198 THR A C 1
ATOM 1555 O O . THR A 1 198 ? 6.724 3.566 -15.757 1.00 98.19 198 THR A O 1
ATOM 1558 N N . THR A 1 199 ? 5.423 4.891 -14.500 1.00 97.38 199 THR A N 1
ATOM 1559 C CA . THR A 1 199 ? 6.258 6.088 -14.611 1.00 97.38 199 THR A CA 1
ATOM 1560 C C . THR A 1 199 ? 6.851 6.409 -13.249 1.00 97.38 199 THR A C 1
ATOM 1562 O O . THR A 1 199 ? 6.114 6.728 -12.314 1.00 97.38 199 THR A O 1
ATOM 1565 N N . PHE A 1 200 ? 8.177 6.337 -13.158 1.00 97.00 200 PHE A N 1
ATOM 1566 C CA . PHE A 1 200 ? 8.968 6.848 -12.045 1.00 97.00 200 PHE A CA 1
ATOM 1567 C C . PHE A 1 200 ? 9.401 8.271 -12.387 1.00 97.00 200 PHE A C 1
ATOM 1569 O O . PHE A 1 200 ? 10.101 8.478 -13.373 1.00 97.00 200 PHE A O 1
ATOM 1576 N N . SER A 1 201 ? 8.970 9.252 -11.605 1.00 94.25 201 SER A N 1
ATOM 1577 C CA . SER A 1 201 ? 9.319 10.660 -11.786 1.00 94.25 201 SER A CA 1
ATOM 1578 C C . SER A 1 201 ? 10.131 11.139 -10.589 1.00 94.25 201 SER A C 1
ATOM 1580 O O . SER A 1 201 ? 9.585 11.320 -9.499 1.00 94.25 201 SER A O 1
ATOM 1582 N N . PHE A 1 202 ? 11.414 11.389 -10.814 1.00 93.31 202 PHE A N 1
ATOM 1583 C CA . PHE A 1 202 ? 12.359 11.902 -9.829 1.00 93.31 202 PHE A CA 1
ATOM 1584 C C . PHE A 1 202 ? 12.336 13.434 -9.848 1.00 93.31 202 PHE A C 1
ATOM 1586 O O . PHE A 1 202 ? 12.565 14.049 -10.894 1.00 93.31 202 PHE A O 1
ATOM 1593 N N . ARG A 1 203 ? 12.004 14.049 -8.707 1.00 87.75 203 ARG A N 1
ATOM 1594 C CA . ARG A 1 203 ? 11.831 15.504 -8.536 1.00 87.75 203 ARG A CA 1
ATOM 1595 C C . ARG A 1 203 ? 12.373 15.920 -7.179 1.00 87.75 203 ARG A C 1
ATOM 1597 O O . ARG A 1 203 ? 11.877 15.431 -6.167 1.00 87.75 203 ARG A O 1
ATOM 1604 N N . GLY A 1 204 ? 13.378 16.796 -7.152 1.00 85.31 204 GLY A N 1
ATOM 1605 C CA . GLY A 1 204 ? 14.061 17.159 -5.910 1.00 85.31 204 GLY A CA 1
ATOM 1606 C C . GLY A 1 204 ? 14.517 15.908 -5.152 1.00 85.31 204 GLY A C 1
ATOM 1607 O O . GLY A 1 204 ? 15.309 15.123 -5.668 1.00 85.31 204 GLY A O 1
ATOM 1608 N N . GLU A 1 205 ? 13.941 15.687 -3.968 1.00 84.75 205 GLU A N 1
ATOM 1609 C CA . GLU A 1 205 ? 14.216 14.541 -3.087 1.00 84.75 205 GLU A CA 1
ATOM 1610 C C . GLU A 1 205 ? 13.222 13.373 -3.219 1.00 84.75 205 GLU A C 1
ATOM 1612 O O . GLU A 1 205 ? 13.321 12.379 -2.493 1.00 84.75 205 GLU A O 1
ATOM 1617 N N . ALA A 1 206 ? 12.229 13.472 -4.099 1.00 88.75 206 ALA A N 1
ATOM 1618 C CA . ALA A 1 206 ? 11.137 12.514 -4.196 1.00 88.75 206 ALA A CA 1
ATOM 1619 C C . ALA A 1 206 ? 11.212 11.662 -5.468 1.00 88.75 206 ALA A C 1
ATOM 1621 O O . ALA A 1 206 ? 11.614 12.121 -6.538 1.00 88.75 206 ALA A O 1
ATOM 1622 N N . CYS A 1 207 ? 10.742 10.419 -5.351 1.00 92.44 207 CYS A N 1
ATOM 1623 C CA . CYS A 1 207 ? 10.417 9.558 -6.480 1.00 92.44 207 CYS A CA 1
ATOM 1624 C C . CYS A 1 207 ? 8.908 9.301 -6.472 1.00 92.44 207 CYS A C 1
ATOM 1626 O O . CYS A 1 207 ? 8.372 8.686 -5.550 1.00 92.44 207 CYS A O 1
ATOM 1628 N N . HIS A 1 208 ? 8.222 9.796 -7.497 1.00 91.38 208 HIS A N 1
ATOM 1629 C CA . HIS A 1 208 ? 6.791 9.601 -7.691 1.00 91.38 208 HIS A CA 1
ATOM 1630 C C . HIS A 1 208 ? 6.561 8.412 -8.609 1.00 91.38 208 HIS A C 1
ATOM 1632 O O . HIS A 1 208 ? 7.109 8.375 -9.708 1.00 91.38 208 HIS A O 1
ATOM 1638 N N . ILE A 1 209 ? 5.717 7.472 -8.192 1.00 94.75 209 ILE A N 1
ATOM 1639 C CA . ILE A 1 209 ? 5.419 6.271 -8.971 1.00 94.75 209 ILE A CA 1
ATOM 1640 C C . ILE A 1 209 ? 3.953 6.315 -9.388 1.00 94.75 209 ILE A C 1
ATOM 1642 O O . ILE A 1 209 ? 3.057 6.221 -8.552 1.00 94.75 209 ILE A O 1
ATOM 1646 N N . THR A 1 210 ? 3.706 6.448 -10.690 1.00 94.62 210 THR A N 1
ATOM 1647 C CA . THR A 1 210 ? 2.365 6.326 -11.276 1.00 94.62 210 THR A CA 1
ATOM 1648 C C . THR A 1 210 ? 2.269 5.011 -12.026 1.00 94.62 210 THR A C 1
ATOM 1650 O O . THR A 1 210 ? 3.130 4.711 -12.847 1.00 94.62 210 THR A O 1
ATOM 1653 N N . ILE A 1 211 ? 1.214 4.236 -11.778 1.00 96.38 211 ILE A N 1
ATOM 1654 C CA . ILE A 1 211 ? 1.002 2.938 -12.423 1.00 96.38 211 ILE A CA 1
ATOM 1655 C C . ILE A 1 211 ? -0.368 2.928 -13.084 1.00 96.38 211 ILE A C 1
ATOM 1657 O O . ILE A 1 211 ? -1.386 3.175 -12.438 1.00 96.38 211 ILE A O 1
ATOM 1661 N N . LYS A 1 212 ? -0.401 2.567 -14.365 1.00 97.56 212 LYS A N 1
ATOM 1662 C CA . LYS A 1 212 ? -1.630 2.238 -15.087 1.00 97.56 212 LYS A CA 1
ATOM 1663 C C . LYS A 1 212 ? -1.571 0.784 -15.528 1.00 97.56 212 LYS A C 1
ATOM 1665 O O . LYS A 1 212 ? -0.672 0.409 -16.271 1.00 97.56 212 LYS A O 1
ATOM 1670 N N . GLY A 1 213 ? -2.543 -0.020 -15.104 1.00 97.19 213 GLY A N 1
ATOM 1671 C CA . GLY A 1 213 ? -2.678 -1.421 -15.504 1.00 97.19 213 GLY A CA 1
ATOM 1672 C C . GLY A 1 213 ? -3.938 -1.651 -16.331 1.00 97.19 213 GLY A C 1
ATOM 1673 O O . GLY A 1 213 ? -5.004 -1.143 -15.991 1.00 97.19 213 GLY A O 1
ATOM 1674 N N . THR A 1 214 ? -3.827 -2.429 -17.407 1.00 98.00 214 THR A N 1
ATOM 1675 C CA . THR A 1 214 ? -4.966 -2.876 -18.219 1.00 98.00 214 THR A CA 1
ATOM 1676 C C . THR A 1 214 ? -5.003 -4.407 -18.230 1.00 98.00 214 THR A C 1
ATOM 1678 O O . THR A 1 214 ? -4.167 -5.024 -18.895 1.00 98.00 214 THR A O 1
ATOM 1681 N N . PRO A 1 215 ? -5.933 -5.048 -17.499 1.00 97.69 215 PRO A N 1
ATOM 1682 C CA . PRO A 1 215 ? -6.055 -6.501 -17.490 1.00 97.69 215 PRO A CA 1
ATOM 1683 C C . PRO A 1 215 ? -6.681 -6.999 -18.799 1.00 97.69 215 PRO A C 1
ATOM 1685 O O . PRO A 1 215 ? -7.656 -6.424 -19.288 1.00 97.69 215 PRO A O 1
ATOM 1688 N N . ARG A 1 216 ? -6.111 -8.051 -19.398 1.00 96.06 216 ARG A N 1
ATOM 1689 C CA . ARG A 1 216 ? -6.526 -8.586 -20.706 1.00 96.06 216 ARG A CA 1
ATOM 1690 C C . ARG A 1 216 ? -6.292 -10.094 -20.808 1.00 96.06 216 ARG A C 1
ATOM 1692 O O . ARG A 1 216 ? -5.469 -10.654 -20.091 1.00 96.06 216 ARG A O 1
ATOM 1699 N N . GLY A 1 217 ? -6.946 -10.723 -21.784 1.00 96.50 217 GLY A N 1
ATOM 1700 C CA . GLY A 1 217 ? -6.718 -12.116 -22.182 1.00 96.50 217 GLY A CA 1
ATOM 1701 C C . GLY A 1 217 ? -7.724 -13.115 -21.605 1.00 96.50 217 GLY A C 1
ATOM 1702 O O . GLY A 1 217 ? -8.475 -12.823 -20.675 1.00 96.50 217 GLY A O 1
ATOM 1703 N N . LEU A 1 218 ? -7.758 -14.307 -22.204 1.00 95.00 218 LEU A N 1
ATOM 1704 C CA . LEU A 1 218 ? -8.658 -15.386 -21.797 1.00 95.00 218 LEU A CA 1
ATOM 1705 C C . LEU A 1 218 ? -8.267 -15.932 -20.424 1.00 95.00 218 LEU A C 1
ATOM 1707 O O . LEU A 1 218 ? -7.082 -16.057 -20.122 1.00 95.00 218 LEU A O 1
ATOM 1711 N N . ARG A 1 219 ? -9.271 -16.333 -19.632 1.00 91.69 219 ARG A N 1
ATOM 1712 C CA . ARG A 1 219 ? -9.092 -16.869 -18.270 1.00 91.69 219 ARG A CA 1
ATOM 1713 C C . ARG A 1 219 ? -8.467 -15.871 -17.282 1.00 91.69 219 ARG A C 1
ATOM 1715 O O . ARG A 1 219 ? -7.833 -16.291 -16.320 1.00 91.69 219 ARG A O 1
ATOM 1722 N N . LEU A 1 220 ? -8.675 -14.570 -17.488 1.00 96.44 220 LEU A N 1
ATOM 1723 C CA . LEU A 1 220 ? -8.385 -13.557 -16.473 1.00 96.44 220 LEU A CA 1
ATOM 1724 C C . LEU A 1 220 ? -9.127 -13.904 -15.159 1.00 96.44 220 LEU A C 1
ATOM 1726 O O . LEU A 1 220 ? -10.307 -14.261 -15.233 1.00 96.44 220 LEU A O 1
ATOM 1730 N N . PRO A 1 221 ? -8.476 -13.832 -13.980 1.00 96.06 221 PRO A N 1
ATOM 1731 C CA . PRO A 1 221 ? -9.156 -14.001 -12.697 1.00 96.06 221 PRO A CA 1
ATOM 1732 C C . PRO A 1 221 ? -10.288 -12.982 -12.516 1.00 96.06 221 PRO A C 1
ATOM 1734 O O . PRO A 1 221 ? -10.126 -11.814 -12.868 1.00 96.06 221 PRO A O 1
ATOM 1737 N N . GLY A 1 222 ? -11.403 -13.387 -11.904 1.00 95.69 222 GLY A N 1
ATOM 1738 C CA . GLY A 1 222 ? -12.499 -12.472 -11.566 1.00 95.69 222 GLY A CA 1
ATOM 1739 C C . GLY A 1 222 ? -12.118 -11.397 -10.541 1.00 95.69 222 GLY A C 1
ATOM 1740 O O . GLY A 1 222 ? -12.761 -10.353 -10.468 1.00 95.69 222 GLY A O 1
ATOM 1741 N N . THR A 1 223 ? -11.063 -11.633 -9.760 1.00 96.56 223 THR A N 1
ATOM 1742 C CA . THR A 1 223 ? -10.439 -10.657 -8.858 1.00 96.56 223 THR A CA 1
ATOM 1743 C C . THR A 1 223 ? -8.962 -10.989 -8.670 1.00 96.56 223 THR A C 1
ATOM 1745 O O . THR A 1 223 ? -8.561 -12.144 -8.820 1.00 96.56 223 THR A O 1
ATOM 1748 N N . PHE A 1 224 ? -8.166 -10.006 -8.261 1.00 97.50 224 PHE A N 1
ATOM 1749 C CA . PHE A 1 224 ? -6.827 -10.236 -7.717 1.00 97.50 224 PHE A CA 1
ATOM 1750 C C . PHE A 1 224 ? -6.864 -10.330 -6.193 1.00 97.50 224 PHE A C 1
ATOM 1752 O O . PHE A 1 224 ? -7.824 -9.881 -5.561 1.00 97.50 224 PHE A O 1
ATOM 1759 N N . ALA A 1 225 ? -5.825 -10.928 -5.611 1.00 96.94 225 ALA A N 1
ATOM 1760 C CA . ALA A 1 225 ? -5.708 -11.072 -4.164 1.00 96.94 225 ALA A CA 1
ATOM 1761 C C . ALA A 1 225 ? -5.246 -9.760 -3.506 1.00 96.94 225 ALA A C 1
ATOM 1763 O O . ALA A 1 225 ? -5.593 -9.475 -2.361 1.00 96.94 225 ALA A O 1
ATOM 1764 N N . ARG A 1 226 ? -4.498 -8.944 -4.258 1.00 96.25 226 ARG A N 1
ATOM 1765 C CA . ARG A 1 226 ? -4.179 -7.542 -3.971 1.00 96.25 226 ARG A CA 1
ATOM 1766 C C . ARG A 1 226 ? -3.811 -6.810 -5.262 1.00 96.25 226 ARG A C 1
ATOM 1768 O O . ARG A 1 226 ? -3.708 -7.426 -6.315 1.00 96.25 226 ARG A O 1
ATOM 1775 N N . ILE A 1 227 ? -3.603 -5.502 -5.174 1.00 96.75 227 ILE A N 1
ATOM 1776 C CA . ILE A 1 227 ? -2.915 -4.703 -6.192 1.00 96.75 227 ILE A CA 1
ATOM 1777 C C . ILE A 1 227 ? -2.027 -3.739 -5.413 1.00 96.75 227 ILE A C 1
ATOM 1779 O O . ILE A 1 227 ? -2.549 -2.868 -4.720 1.00 96.75 227 ILE A O 1
ATOM 1783 N N . GLY A 1 228 ? -0.709 -3.914 -5.465 1.00 95.62 228 GLY A N 1
ATOM 1784 C CA . GLY A 1 228 ? 0.189 -3.042 -4.711 1.00 95.62 228 GLY A CA 1
ATOM 1785 C C . GLY A 1 228 ? 1.662 -3.295 -4.979 1.00 95.62 228 GLY A C 1
ATOM 1786 O O . GLY A 1 228 ? 2.033 -4.308 -5.568 1.00 95.62 228 GLY A O 1
ATOM 1787 N N . LEU A 1 229 ? 2.487 -2.357 -4.527 1.00 96.12 229 LEU A N 1
ATOM 1788 C CA . LEU A 1 229 ? 3.936 -2.464 -4.608 1.00 96.12 229 LEU A CA 1
ATOM 1789 C C . LEU A 1 229 ? 4.489 -3.337 -3.478 1.00 96.12 229 LEU A C 1
ATOM 1791 O O . LEU A 1 229 ? 3.949 -3.365 -2.372 1.00 96.12 229 LEU A O 1
ATOM 1795 N N . THR A 1 230 ? 5.573 -4.046 -3.759 1.00 94.69 230 THR A N 1
ATOM 1796 C CA . THR A 1 230 ? 6.329 -4.842 -2.793 1.00 94.69 230 THR A CA 1
ATOM 1797 C C . THR A 1 230 ? 7.808 -4.570 -2.959 1.00 94.69 230 THR A C 1
ATOM 1799 O O . THR A 1 230 ? 8.291 -4.423 -4.078 1.00 94.69 230 THR A O 1
ATOM 1802 N N . LEU A 1 231 ? 8.492 -4.472 -1.827 1.00 95.50 231 LEU A N 1
ATOM 1803 C CA . LEU A 1 231 ? 9.915 -4.222 -1.712 1.00 95.50 231 LEU A CA 1
ATOM 1804 C C . LEU A 1 231 ? 10.419 -4.826 -0.404 1.00 95.50 231 LEU A C 1
ATOM 1806 O O . LEU A 1 231 ? 9.637 -5.050 0.522 1.00 95.50 231 LEU A O 1
ATOM 1810 N N . GLY A 1 232 ? 11.720 -5.060 -0.337 1.00 95.25 232 GLY A N 1
ATOM 1811 C CA . GLY A 1 232 ? 12.429 -5.389 0.888 1.00 95.25 232 GLY A CA 1
ATOM 1812 C C . GLY A 1 232 ? 13.180 -4.164 1.391 1.00 95.25 232 GLY A C 1
ATOM 1813 O O . GLY A 1 232 ? 13.740 -3.418 0.587 1.00 95.25 232 GLY A O 1
ATOM 1814 N N . LEU A 1 233 ? 13.190 -3.962 2.707 1.00 95.00 233 LEU A N 1
ATOM 1815 C CA . LEU A 1 233 ? 13.880 -2.852 3.362 1.00 95.00 233 LEU A CA 1
ATOM 1816 C C . LEU A 1 233 ? 15.028 -3.362 4.247 1.00 95.00 233 LEU A C 1
ATOM 1818 O O . LEU A 1 233 ? 14.948 -4.466 4.784 1.00 95.00 233 LEU A O 1
ATOM 1822 N N . ALA A 1 234 ? 16.087 -2.564 4.386 1.00 94.25 234 ALA A N 1
ATOM 1823 C CA . ALA A 1 234 ? 17.189 -2.772 5.328 1.00 94.25 234 ALA A CA 1
ATOM 1824 C C . ALA A 1 234 ? 17.340 -1.577 6.277 1.00 94.25 234 ALA A C 1
ATOM 1826 O O . ALA A 1 234 ? 17.101 -0.435 5.887 1.00 94.25 234 ALA A O 1
ATOM 1827 N N . GLY A 1 235 ? 17.808 -1.848 7.501 1.00 89.25 235 GLY A N 1
ATOM 1828 C CA . GLY A 1 235 ? 18.128 -0.815 8.493 1.00 89.25 235 GLY A CA 1
ATOM 1829 C C . GLY A 1 235 ? 16.900 -0.117 9.081 1.00 89.25 235 GLY A C 1
ATOM 1830 O O . GLY A 1 235 ? 16.972 1.070 9.394 1.00 89.25 235 GLY A O 1
ATOM 1831 N N . VAL A 1 236 ? 15.774 -0.830 9.175 1.00 88.56 236 VAL A N 1
ATOM 1832 C CA . VAL A 1 236 ? 14.513 -0.334 9.733 1.00 88.56 236 VAL A CA 1
ATOM 1833 C C . VAL A 1 236 ? 13.981 -1.372 10.714 1.00 88.56 236 VAL A C 1
ATOM 1835 O O . VAL A 1 236 ? 13.658 -2.477 10.294 1.00 88.56 236 VAL A O 1
ATOM 1838 N N . ASP A 1 237 ? 13.848 -0.980 11.980 1.00 92.62 237 ASP A N 1
ATOM 1839 C CA . ASP A 1 237 ? 13.346 -1.842 13.067 1.00 92.62 237 ASP A CA 1
ATOM 1840 C C . ASP A 1 237 ? 12.010 -1.330 13.633 1.00 92.62 237 ASP A C 1
ATOM 1842 O O . ASP A 1 237 ? 11.459 -1.861 14.597 1.00 92.62 237 ASP A O 1
ATOM 1846 N N . GLU A 1 238 ? 11.488 -0.252 13.048 1.00 94.06 238 GLU A N 1
ATOM 1847 C CA . GLU A 1 238 ? 10.300 0.437 13.518 1.00 94.06 238 GLU A CA 1
ATOM 1848 C C . GLU A 1 238 ? 9.478 0.985 12.358 1.00 94.06 238 GLU A C 1
ATOM 1850 O O . GLU A 1 238 ? 10.010 1.512 11.378 1.00 94.06 238 GLU A O 1
ATOM 1855 N N . VAL A 1 239 ? 8.159 0.910 12.504 1.00 94.62 239 VAL A N 1
ATOM 1856 C CA . VAL A 1 239 ? 7.209 1.536 11.596 1.00 94.62 239 VAL A CA 1
ATOM 1857 C C . VAL A 1 239 ? 6.254 2.438 12.367 1.00 94.62 239 VAL A C 1
ATOM 1859 O O . VAL A 1 239 ? 5.661 2.044 13.373 1.00 94.62 239 VAL A O 1
ATOM 1862 N N . GLU A 1 240 ? 6.074 3.650 11.848 1.00 95.88 240 GLU A N 1
ATOM 1863 C CA . GLU A 1 240 ? 5.026 4.579 12.253 1.00 95.88 240 GLU A CA 1
ATOM 1864 C C . GLU A 1 240 ? 4.067 4.785 11.078 1.00 95.88 240 GLU A C 1
ATOM 1866 O O . GLU A 1 240 ? 4.493 4.987 9.938 1.00 95.88 240 GLU A O 1
ATOM 1871 N N . TRP A 1 241 ? 2.761 4.723 11.336 1.00 95.25 241 TRP A N 1
ATOM 1872 C CA . TRP A 1 241 ? 1.751 4.986 10.318 1.00 95.25 241 TRP A CA 1
ATOM 1873 C C . TRP A 1 241 ? 0.564 5.744 10.892 1.00 95.25 241 TRP A C 1
ATOM 1875 O O . TRP A 1 241 ? 0.107 5.491 12.006 1.00 95.25 241 TRP A O 1
ATOM 1885 N N . PHE A 1 242 ? 0.019 6.650 10.085 1.00 93.50 242 PHE A N 1
ATOM 1886 C CA . PHE A 1 242 ? -1.287 7.236 10.333 1.00 93.50 242 PHE A CA 1
ATOM 1887 C C . PHE A 1 242 ? -2.354 6.432 9.588 1.00 93.50 242 PHE A C 1
ATOM 1889 O O . PHE A 1 242 ? -2.287 6.256 8.372 1.00 93.50 242 PHE A O 1
ATOM 1896 N N . GLY A 1 243 ? -3.341 5.920 10.314 1.00 94.25 243 GLY A N 1
ATOM 1897 C CA . GLY A 1 243 ? -4.404 5.109 9.740 1.00 94.25 243 GLY A CA 1
ATOM 1898 C C . GLY A 1 243 ? -5.040 4.191 10.771 1.00 94.25 243 GLY A C 1
ATOM 1899 O O . GLY A 1 243 ? -5.115 4.513 11.955 1.00 94.25 243 GLY A O 1
ATOM 1900 N N . ARG A 1 244 ? -5.522 3.036 10.312 1.00 96.06 244 ARG A N 1
ATOM 1901 C CA . ARG A 1 244 ? -6.142 2.039 11.186 1.00 96.06 244 ARG A CA 1
ATOM 1902 C C . ARG A 1 244 ? -5.099 1.270 11.987 1.00 96.06 244 ARG A C 1
ATOM 1904 O O . ARG A 1 244 ? -4.125 0.798 11.409 1.00 96.06 244 ARG A O 1
ATOM 1911 N N . GLY A 1 245 ? -5.346 1.097 13.280 1.00 96.44 245 GLY A N 1
ATOM 1912 C CA . GLY A 1 245 ? -4.498 0.308 14.168 1.00 96.44 245 GLY A CA 1
ATOM 1913 C C . GLY A 1 245 ? -5.062 0.167 15.591 1.00 96.44 245 GLY A C 1
ATOM 1914 O O . GLY A 1 245 ? -6.224 0.520 15.838 1.00 96.44 245 GLY A O 1
ATOM 1915 N N . PRO A 1 246 ? -4.256 -0.365 16.531 1.00 94.62 246 PRO A N 1
ATOM 1916 C CA . PRO A 1 246 ? -2.866 -0.806 16.333 1.00 94.62 246 PRO A CA 1
ATOM 1917 C C . PRO A 1 246 ? -2.745 -2.179 15.655 1.00 94.62 246 PRO A C 1
ATOM 1919 O O . PRO A 1 246 ? -1.672 -2.532 15.183 1.00 94.62 246 PRO A O 1
ATOM 1922 N N . GLY A 1 247 ? -3.820 -2.971 15.627 1.00 95.62 247 GLY A N 1
ATOM 1923 C CA . GLY A 1 247 ? -3.796 -4.326 15.089 1.00 95.62 247 GLY A CA 1
ATOM 1924 C C . GLY A 1 247 ? -4.060 -4.396 13.586 1.00 95.62 247 GLY A C 1
ATOM 1925 O O . GLY A 1 247 ? -4.436 -3.421 12.933 1.00 95.62 247 GLY A O 1
ATOM 1926 N N . GLU A 1 248 ? -3.937 -5.609 13.051 1.00 95.75 248 GLU A N 1
ATOM 1927 C CA . GLU A 1 248 ? -4.248 -5.915 11.656 1.00 95.75 248 GLU A CA 1
ATOM 1928 C C . GLU A 1 248 ? -5.711 -5.569 11.305 1.00 95.75 248 GLU A C 1
ATOM 1930 O O . GLU A 1 248 ? -6.651 -5.840 12.067 1.00 95.75 248 GLU A O 1
ATOM 1935 N N . SER A 1 249 ? -5.920 -5.011 10.108 1.00 97.06 249 SER A N 1
ATOM 1936 C CA . SER A 1 249 ? -7.246 -4.853 9.508 1.00 97.06 249 SER A CA 1
ATOM 1937 C C . SER A 1 249 ? -7.271 -5.149 8.010 1.00 97.06 249 SER A C 1
ATOM 1939 O O . SER A 1 249 ? -6.328 -4.853 7.286 1.00 97.06 249 SER A O 1
ATOM 1941 N N . TYR A 1 250 ? -8.406 -5.676 7.542 1.00 96.12 250 TYR A N 1
ATOM 1942 C CA . TYR A 1 250 ? -8.728 -5.869 6.122 1.00 96.12 250 TYR A CA 1
ATOM 1943 C C . TYR A 1 250 ? -9.966 -5.073 5.727 1.00 96.12 250 TYR A C 1
ATOM 1945 O O . TYR A 1 250 ? -10.727 -4.615 6.577 1.00 96.12 250 TYR A O 1
ATOM 1953 N N . ARG A 1 251 ? -10.208 -4.928 4.420 1.00 95.50 251 ARG A N 1
ATOM 1954 C CA . ARG A 1 251 ? -11.334 -4.158 3.863 1.00 95.50 251 ARG A CA 1
ATOM 1955 C C . ARG A 1 251 ? -12.684 -4.472 4.529 1.00 95.50 251 ARG A C 1
ATOM 1957 O O . ARG A 1 251 ? -13.471 -3.545 4.728 1.00 95.50 251 ARG A O 1
ATOM 1964 N N . ASP A 1 252 ? -12.913 -5.737 4.858 1.00 95.69 252 ASP A N 1
ATOM 1965 C CA . ASP A 1 252 ? -14.102 -6.323 5.485 1.00 95.69 252 ASP A CA 1
ATOM 1966 C C . ASP A 1 252 ? -13.951 -6.594 6.999 1.00 95.69 252 ASP A C 1
ATOM 1968 O O . ASP A 1 252 ? -14.954 -6.707 7.697 1.00 95.69 252 ASP A O 1
ATOM 1972 N N . LYS A 1 253 ? -12.723 -6.604 7.539 1.00 96.88 253 LYS A N 1
ATOM 1973 C CA . LYS A 1 253 ? -12.405 -6.741 8.976 1.00 96.88 253 LYS A CA 1
ATOM 1974 C C . LYS A 1 253 ? -11.558 -5.560 9.464 1.00 96.88 253 LYS A C 1
ATOM 1976 O O . LYS A 1 253 ? -10.363 -5.704 9.710 1.00 96.88 253 LYS A O 1
ATOM 1981 N N . LYS A 1 254 ? -12.162 -4.372 9.575 1.00 97.31 254 LYS A N 1
ATOM 1982 C CA . LYS A 1 254 ? -11.442 -3.133 9.957 1.00 97.31 254 LYS A CA 1
ATOM 1983 C C . LYS A 1 254 ? -12.090 -2.274 11.023 1.00 97.31 254 LYS A C 1
ATOM 1985 O O . LYS A 1 254 ? -11.429 -1.400 11.569 1.00 97.31 254 LYS A O 1
ATOM 1990 N N . MET A 1 255 ? -13.373 -2.484 11.301 1.00 96.25 255 MET A N 1
ATOM 1991 C CA . MET A 1 255 ? -14.138 -1.587 12.171 1.00 96.25 255 MET A CA 1
ATOM 1992 C C . MET A 1 255 ? -13.719 -1.692 13.641 1.00 96.25 255 MET A C 1
ATOM 1994 O O . MET A 1 255 ? -14.103 -0.831 14.413 1.00 96.25 255 MET A O 1
ATOM 1998 N N . SER A 1 256 ? -12.920 -2.700 14.015 1.00 95.69 256 SER A N 1
ATOM 1999 C CA . SER A 1 256 ? -12.281 -2.801 15.332 1.00 95.69 256 SER A CA 1
ATOM 2000 C C . SER A 1 256 ? -10.984 -1.981 15.452 1.00 95.69 256 SER A C 1
ATOM 2002 O O . SER A 1 256 ? -10.499 -1.790 16.562 1.00 95.69 256 SER A O 1
ATOM 2004 N N . GLN A 1 257 ? -10.403 -1.529 14.334 1.00 96.75 257 GLN A N 1
ATOM 2005 C CA . GLN A 1 257 ? -9.151 -0.772 14.316 1.00 96.75 257 GLN A CA 1
ATOM 2006 C C . GLN A 1 257 ? -9.446 0.722 14.174 1.00 96.75 257 GLN A C 1
ATOM 2008 O O . GLN A 1 257 ? -10.083 1.149 13.200 1.00 96.75 257 GLN A O 1
ATOM 2013 N N . ARG A 1 258 ? -8.967 1.493 15.150 1.00 95.69 258 ARG A N 1
ATOM 2014 C CA . ARG A 1 258 ? -9.186 2.939 15.276 1.00 95.69 258 ARG A CA 1
ATOM 2015 C C . ARG A 1 258 ? -8.286 3.717 14.334 1.00 95.69 258 ARG A C 1
ATOM 2017 O O . ARG A 1 258 ? -7.186 3.261 14.028 1.00 95.69 258 ARG A O 1
ATOM 2024 N N . PHE A 1 259 ? -8.723 4.902 13.928 1.00 95.44 259 PHE A N 1
ATOM 2025 C CA . PHE A 1 259 ? -7.845 5.850 13.245 1.00 95.44 259 PHE A CA 1
ATOM 2026 C C . PHE A 1 259 ? -6.935 6.587 14.232 1.00 95.44 259 PHE A C 1
ATOM 2028 O O . PHE A 1 259 ? -7.401 7.082 15.260 1.00 95.44 259 PHE A O 1
ATOM 2035 N N . GLY A 1 260 ? -5.649 6.677 13.899 1.00 93.19 260 GLY A N 1
ATOM 2036 C CA . GLY A 1 260 ? -4.646 7.417 14.662 1.00 93.19 260 GLY A CA 1
ATOM 2037 C C . GLY A 1 260 ? -3.235 7.215 14.114 1.00 93.19 260 GLY A C 1
ATOM 2038 O O . GLY A 1 260 ? -3.050 6.503 13.127 1.00 93.19 260 GLY A O 1
ATOM 2039 N N . THR A 1 261 ? -2.254 7.841 14.763 1.00 94.75 261 THR A N 1
ATOM 2040 C CA . THR A 1 261 ? -0.833 7.530 14.561 1.00 94.75 261 THR A CA 1
ATOM 2041 C C . THR A 1 261 ? -0.459 6.363 15.462 1.00 94.75 261 THR A C 1
ATOM 2043 O O . THR A 1 261 ? -0.617 6.438 16.682 1.00 94.75 261 THR A O 1
ATOM 2046 N N . TRP A 1 262 ? 0.017 5.285 14.856 1.00 95.88 262 TRP A N 1
ATOM 2047 C CA . TRP A 1 262 ? 0.446 4.069 15.532 1.00 95.88 262 TRP A CA 1
ATOM 2048 C C . TRP A 1 262 ? 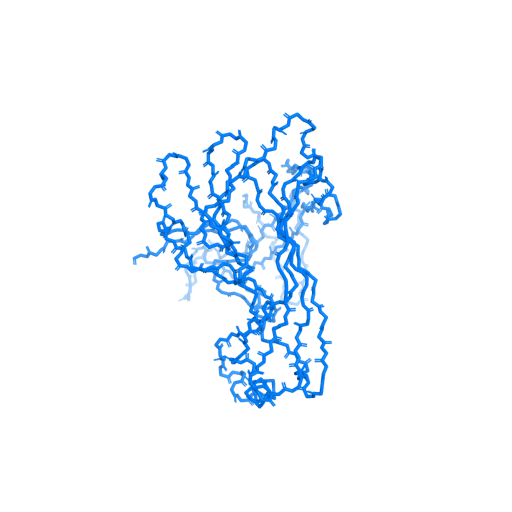1.919 3.833 15.249 1.00 95.88 262 TRP A C 1
ATOM 2050 O O . TRP A 1 262 ? 2.407 4.166 14.173 1.00 95.88 262 TRP A O 1
ATOM 2060 N N . ARG A 1 263 ? 2.603 3.235 16.219 1.00 96.31 263 ARG A N 1
ATOM 2061 C CA . ARG A 1 263 ? 4.015 2.881 16.143 1.00 96.31 263 ARG A CA 1
ATOM 2062 C C . ARG A 1 263 ? 4.178 1.461 16.651 1.00 96.31 263 ARG A C 1
ATOM 2064 O O . ARG A 1 263 ? 3.578 1.106 17.667 1.00 96.31 263 ARG A O 1
ATOM 2071 N N . THR A 1 264 ? 4.968 0.664 15.947 1.00 93.06 264 THR A N 1
ATOM 2072 C CA . THR A 1 264 ? 5.411 -0.650 16.417 1.00 93.06 264 THR A CA 1
ATOM 2073 C C . THR A 1 264 ? 6.872 -0.840 16.053 1.00 93.06 264 THR A C 1
ATOM 2075 O O . THR A 1 264 ? 7.320 -0.354 15.016 1.00 93.06 264 THR A O 1
ATOM 2078 N N . SER A 1 265 ? 7.596 -1.542 16.912 1.00 89.19 265 SER A N 1
ATOM 2079 C CA . SER A 1 265 ? 8.960 -1.996 16.667 1.00 89.19 265 SER A CA 1
ATOM 2080 C C . SER A 1 265 ? 8.976 -3.516 16.602 1.00 89.19 265 SER A C 1
ATOM 2082 O O . SER A 1 265 ? 8.164 -4.163 17.273 1.00 89.19 265 SER A O 1
ATOM 2084 N N . ASP A 1 266 ? 9.899 -4.074 15.829 1.00 72.50 266 ASP A N 1
ATOM 2085 C CA . ASP A 1 266 ? 10.268 -5.474 16.005 1.00 72.50 266 ASP A CA 1
ATOM 2086 C C . ASP A 1 266 ? 10.985 -5.579 17.362 1.00 72.50 266 ASP A C 1
ATOM 2088 O O . ASP A 1 266 ? 11.922 -4.830 17.643 1.00 72.50 266 ASP A O 1
ATOM 2092 N N . ALA A 1 267 ? 10.444 -6.405 18.260 1.00 51.44 267 ALA A N 1
ATOM 2093 C CA . ALA A 1 267 ? 11.015 -6.664 19.582 1.00 51.44 267 ALA A CA 1
ATOM 2094 C C . ALA A 1 267 ? 12.057 -7.785 19.521 1.00 51.44 267 ALA A C 1
ATOM 2096 O O . ALA A 1 267 ? 11.809 -8.769 18.786 1.00 51.44 267 ALA A O 1
#

Radius of gyration: 24.47 Å; chains: 1; bounding box: 60×50×62 Å

Foldseek 3Di:
DDFDDDPDQDPPGDDDGDDDALVVDPDDAQDKDKDKAWDFACQQDPVGGGRHTPDIDIDTSYHHPDPVVVVVVVVPPDLPQDEWDWDDPDPFWIWTAFSVNQWIWIGGFQQRWTAFIAGSVGRPDTFFPGTKDKAQADDDDPCLVPDPQVVLCVVQVSVQWDKHWPGWDWDDDSFWTKIWTWIWTGHPPFFKTWTKIWIFTRGRPDTDIDMDIDIDHPSDRPGTPDTDIDTDGPPDFKDKDFQFDDDDADPVRGRVTDGDIDMDGND

Sequence (267 aa):
MSIAIPKGVKPHTKAKIKIPRPSDFEVAAGKEAYLNLRFSLKEPTAWAPAGHEVAWGDIQIGHPDSLTASLQHLSMEPNTTPLPTITRESSNSLSITSSSGLRTWGFDLREGTLTSVTRGDQPKLNLLTSPITLDFYRALTDNDRGGRFGWEWRDRRLHQTQAHVRSAEWRETKHSLEVTVHARIAPPVLAWGVDTVTTFSFRGEACHITIKGTPRGLRLPGTFARIGLTLGLAGVDEVEWFGRGPGESYRDKKMSQRFGTWRTSDA